Protein AF-U9SKK4-F1 (afdb_monomer_lite)

Structure (mmCIF, N/CA/C/O backbone):
data_AF-U9SKK4-F1
#
_entry.id   AF-U9SKK4-F1
#
loop_
_atom_site.group_PDB
_atom_site.id
_atom_site.type_symbol
_atom_site.label_atom_id
_atom_site.label_alt_id
_atom_site.label_comp_id
_atom_site.label_asym_id
_atom_site.label_entity_id
_atom_site.label_seq_id
_atom_site.pdbx_PDB_ins_code
_atom_site.Cartn_x
_atom_site.Cartn_y
_atom_site.Cartn_z
_atom_site.occupancy
_atom_site.B_iso_or_equiv
_atom_site.auth_seq_id
_atom_site.auth_comp_id
_atom_site.auth_asym_id
_atom_site.auth_atom_id
_atom_site.pdbx_PDB_model_num
ATOM 1 N N . MET A 1 1 ? 4.857 9.709 -18.439 1.00 68.06 1 MET A N 1
ATOM 2 C CA . MET A 1 1 ? 5.360 10.189 -19.751 1.00 68.06 1 MET A CA 1
ATOM 3 C C . MET A 1 1 ? 6.599 9.419 -20.200 1.00 68.06 1 MET A C 1
ATOM 5 O O . MET A 1 1 ? 6.571 8.871 -21.290 1.00 68.06 1 MET A O 1
ATOM 9 N N . THR A 1 2 ? 7.643 9.314 -19.372 1.00 84.19 2 THR A N 1
ATOM 10 C CA . THR A 1 2 ? 8.855 8.513 -19.656 1.00 84.19 2 THR A CA 1
ATOM 11 C C . THR A 1 2 ? 8.557 7.034 -19.917 1.00 84.19 2 THR A C 1
ATOM 13 O O . THR A 1 2 ? 9.020 6.496 -20.914 1.00 84.19 2 THR A O 1
ATOM 16 N N . TYR A 1 3 ? 7.703 6.409 -19.101 1.00 88.50 3 TYR A N 1
ATOM 17 C CA . TYR A 1 3 ? 7.277 5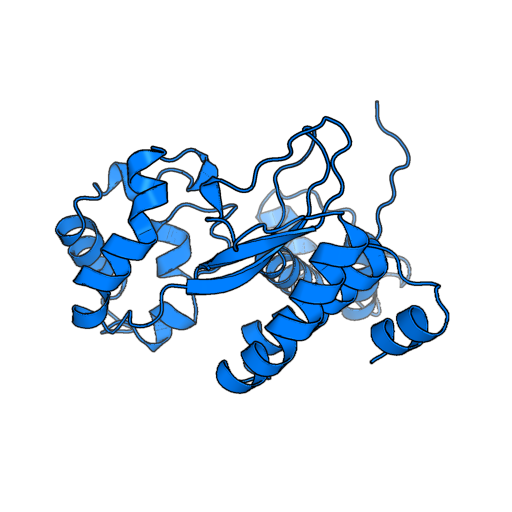.021 -19.321 1.00 88.50 3 TYR A CA 1
ATOM 18 C C . TYR A 1 3 ? 6.633 4.798 -20.698 1.00 88.50 3 TYR A C 1
ATOM 20 O O . TYR A 1 3 ? 7.022 3.891 -21.422 1.00 88.50 3 TYR A O 1
ATOM 28 N N . PHE A 1 4 ? 5.707 5.667 -21.118 1.00 85.88 4 PHE A N 1
ATOM 29 C CA . PHE A 1 4 ? 5.069 5.546 -22.435 1.00 85.88 4 PHE A CA 1
ATOM 30 C C . PHE A 1 4 ? 6.058 5.690 -23.594 1.00 85.88 4 PHE A C 1
ATOM 32 O O . PHE A 1 4 ? 5.852 5.097 -24.650 1.00 85.88 4 PHE A O 1
ATOM 39 N N . LEU A 1 5 ? 7.132 6.462 -23.412 1.00 85.81 5 LEU A N 1
ATOM 40 C CA . LEU A 1 5 ? 8.208 6.521 -24.394 1.00 85.81 5 LEU A CA 1
ATOM 41 C C . LEU A 1 5 ? 8.965 5.186 -24.458 1.00 85.81 5 LEU A C 1
ATOM 43 O O . LEU A 1 5 ? 9.159 4.668 -25.551 1.00 85.81 5 LEU A O 1
ATOM 47 N N . ALA A 1 6 ? 9.325 4.604 -23.311 1.00 85.25 6 ALA A N 1
ATOM 48 C CA . ALA A 1 6 ? 9.972 3.291 -23.250 1.00 85.25 6 ALA A CA 1
ATOM 49 C C . ALA A 1 6 ? 9.085 2.174 -23.833 1.00 85.25 6 ALA A C 1
ATOM 51 O O . ALA A 1 6 ? 9.570 1.350 -24.604 1.00 85.25 6 ALA A O 1
ATOM 52 N N . SER A 1 7 ? 7.777 2.204 -23.552 1.00 83.94 7 SER A N 1
ATOM 53 C CA . SER A 1 7 ? 6.778 1.292 -24.128 1.00 83.94 7 SER A CA 1
ATOM 54 C C . SER A 1 7 ? 6.757 1.375 -25.660 1.00 83.94 7 SER A C 1
ATOM 56 O O . SER A 1 7 ? 6.872 0.353 -26.334 1.00 83.94 7 SER A O 1
ATOM 58 N N . LYS A 1 8 ? 6.761 2.588 -26.235 1.00 87.38 8 LYS A N 1
ATOM 59 C CA . LYS A 1 8 ? 6.856 2.785 -27.697 1.00 87.38 8 LYS A CA 1
ATOM 60 C C . LYS A 1 8 ? 8.164 2.284 -28.310 1.00 87.38 8 LYS A C 1
ATOM 62 O O . LYS A 1 8 ? 8.178 1.935 -29.485 1.00 87.38 8 LYS A O 1
ATOM 67 N N . LEU A 1 9 ? 9.249 2.279 -27.540 1.00 90.62 9 LEU A N 1
ATOM 68 C CA . LEU A 1 9 ? 10.550 1.759 -27.961 1.00 90.62 9 LEU A CA 1
ATOM 69 C C . LEU A 1 9 ? 10.696 0.249 -27.714 1.00 90.62 9 LEU A C 1
ATOM 71 O O . LEU A 1 9 ? 11.758 -0.293 -28.000 1.00 90.62 9 LEU A O 1
ATOM 75 N N . LEU A 1 10 ? 9.657 -0.424 -27.198 1.00 84.81 10 LEU A N 1
ATOM 76 C CA . LEU A 1 10 ? 9.686 -1.835 -26.790 1.00 84.81 10 LEU A CA 1
ATOM 77 C C . LEU A 1 10 ? 10.762 -2.139 -25.731 1.00 84.81 10 LEU A C 1
ATOM 79 O O . LEU A 1 10 ? 11.261 -3.255 -25.640 1.00 84.81 10 LEU A O 1
ATOM 83 N N . LEU A 1 11 ? 11.099 -1.139 -24.912 1.00 86.94 11 LEU A N 1
ATOM 84 C CA . LEU A 1 11 ? 12.046 -1.231 -23.796 1.00 86.94 11 LEU A CA 1
ATOM 85 C C . LEU A 1 11 ? 11.327 -1.204 -22.438 1.00 86.94 11 LEU A C 1
ATOM 87 O O . LEU A 1 11 ? 11.918 -0.824 -21.431 1.00 86.94 11 LEU A O 1
ATOM 91 N N . LYS A 1 12 ? 10.027 -1.522 -22.410 1.00 87.31 12 LYS A N 1
ATOM 92 C CA . LYS A 1 12 ? 9.252 -1.555 -21.166 1.00 87.31 12 LYS A CA 1
ATOM 93 C C . LYS A 1 12 ? 9.569 -2.817 -20.368 1.00 87.31 12 LYS A C 1
ATOM 95 O O . LYS A 1 12 ? 9.591 -3.914 -20.915 1.00 87.31 12 LYS A O 1
ATOM 100 N N . ASP A 1 13 ? 9.738 -2.646 -19.066 1.00 90.00 13 ASP A N 1
ATOM 101 C CA . ASP A 1 13 ? 9.824 -3.730 -18.098 1.00 90.00 13 ASP A CA 1
ATOM 102 C C . ASP A 1 13 ? 8.924 -3.433 -16.884 1.00 90.00 13 ASP A C 1
ATOM 104 O O . ASP A 1 13 ? 8.324 -2.355 -16.753 1.00 90.00 13 ASP A O 1
ATOM 108 N N . ASN A 1 14 ? 8.809 -4.418 -15.993 1.00 91.19 14 ASN A N 1
ATOM 109 C CA . ASN A 1 14 ? 8.024 -4.285 -14.770 1.00 91.19 14 ASN A CA 1
ATOM 110 C C . ASN A 1 14 ? 8.603 -3.245 -13.802 1.00 91.19 14 ASN A C 1
ATOM 112 O O . ASN A 1 14 ? 7.850 -2.646 -13.039 1.00 91.19 14 ASN A O 1
ATOM 116 N N . ASP A 1 15 ? 9.911 -2.999 -13.800 1.00 90.31 15 ASP A N 1
ATOM 117 C CA . ASP A 1 15 ? 10.524 -2.058 -12.862 1.00 90.31 15 ASP A CA 1
ATOM 118 C C . ASP A 1 15 ? 10.219 -0.606 -13.265 1.00 90.31 15 ASP A C 1
ATOM 120 O O . ASP A 1 15 ? 9.775 0.190 -12.435 1.00 90.31 15 ASP A O 1
ATOM 124 N N . MET A 1 16 ? 10.308 -0.275 -14.553 1.00 92.19 16 MET A N 1
ATOM 125 C CA . MET A 1 16 ? 9.871 1.005 -15.107 1.00 92.19 16 MET A CA 1
ATOM 126 C C . MET A 1 16 ? 8.366 1.220 -14.935 1.00 92.19 16 MET A C 1
ATOM 128 O O . MET A 1 16 ? 7.943 2.335 -14.609 1.00 92.19 16 MET A O 1
ATOM 132 N N . LEU A 1 17 ? 7.553 0.175 -15.137 1.00 94.12 17 LEU A N 1
ATOM 133 C CA . LEU A 1 17 ? 6.113 0.245 -14.885 1.00 94.12 17 LEU A CA 1
ATOM 134 C C . LEU A 1 17 ? 5.837 0.524 -13.402 1.00 94.12 17 LEU A C 1
ATOM 136 O O . LEU A 1 17 ? 5.026 1.391 -13.076 1.00 94.12 17 LEU A O 1
ATOM 140 N N . TRP A 1 18 ? 6.554 -0.146 -12.499 1.00 95.31 18 TRP A N 1
ATOM 141 C CA . TRP A 1 18 ? 6.432 0.070 -11.061 1.00 95.31 18 TRP A CA 1
ATOM 142 C C . TRP A 1 18 ? 6.756 1.509 -10.658 1.00 95.31 18 TRP A C 1
ATOM 144 O O . TRP A 1 18 ? 5.986 2.137 -9.931 1.00 95.31 18 TRP A O 1
ATOM 154 N N . LEU A 1 19 ? 7.842 2.077 -11.189 1.00 94.62 19 LEU A N 1
ATOM 155 C CA . LEU A 1 19 ? 8.203 3.478 -10.959 1.00 94.62 19 LEU A CA 1
ATOM 156 C C . LEU A 1 19 ? 7.130 4.443 -11.484 1.00 94.62 19 LEU A C 1
ATOM 158 O O . LEU A 1 19 ? 6.808 5.435 -10.824 1.00 94.62 19 LEU A O 1
ATOM 162 N N . ALA A 1 20 ? 6.534 4.150 -12.644 1.00 95.38 20 ALA A N 1
ATOM 163 C CA . ALA A 1 20 ? 5.435 4.945 -13.187 1.00 95.38 20 ALA A CA 1
ATOM 164 C C . ALA A 1 20 ? 4.187 4.897 -12.288 1.00 95.38 20 ALA A C 1
ATOM 166 O O . ALA A 1 20 ? 3.576 5.937 -12.031 1.00 95.38 20 ALA A O 1
ATOM 167 N N . ILE A 1 21 ? 3.848 3.714 -11.770 1.00 96.62 21 ILE A N 1
ATOM 168 C CA . ILE A 1 21 ? 2.735 3.497 -10.840 1.00 96.62 21 ILE A CA 1
ATOM 169 C C . ILE A 1 21 ? 2.965 4.233 -9.514 1.00 96.62 21 ILE A C 1
ATOM 171 O O . ILE A 1 21 ? 2.060 4.926 -9.041 1.00 96.62 21 ILE A O 1
ATOM 175 N N . ILE A 1 22 ? 4.164 4.133 -8.926 1.00 96.62 22 ILE A N 1
ATOM 176 C CA . ILE A 1 22 ? 4.537 4.881 -7.715 1.00 96.62 22 ILE A CA 1
ATOM 177 C C . ILE A 1 22 ? 4.399 6.381 -7.975 1.00 96.62 22 ILE A C 1
ATOM 179 O O . ILE A 1 22 ? 3.789 7.092 -7.177 1.00 96.62 22 ILE A O 1
ATOM 183 N N . GLY A 1 23 ? 4.898 6.867 -9.115 1.00 95.62 23 GLY A N 1
ATOM 184 C CA . GLY A 1 23 ? 4.780 8.269 -9.508 1.00 95.62 23 GLY A CA 1
ATOM 185 C C . GLY A 1 23 ? 3.325 8.734 -9.592 1.00 95.62 23 GLY A C 1
ATOM 186 O O . GLY A 1 23 ? 2.970 9.741 -8.978 1.00 95.62 23 GLY A O 1
ATOM 187 N N . 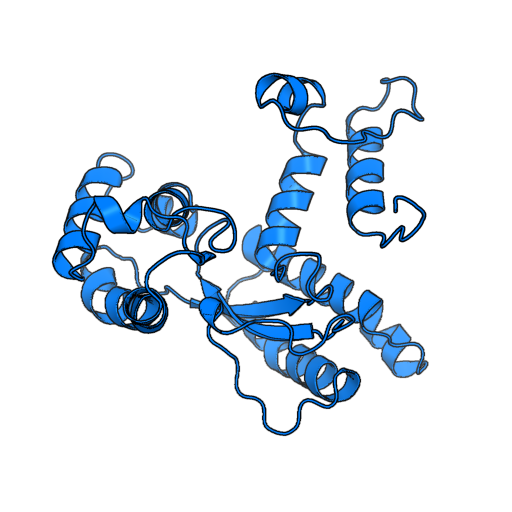HIS A 1 24 ? 2.460 7.984 -10.278 1.00 96.06 24 HIS A N 1
ATOM 188 C CA . HIS A 1 24 ? 1.028 8.295 -10.389 1.00 96.06 24 HIS A CA 1
ATOM 189 C C . HIS A 1 24 ? 0.324 8.281 -9.024 1.00 96.06 24 HIS A C 1
ATOM 191 O O . HIS A 1 24 ? -0.393 9.217 -8.669 1.00 96.06 24 HIS A O 1
ATOM 197 N N . THR A 1 25 ? 0.609 7.266 -8.208 1.00 96.81 25 THR A N 1
ATOM 198 C CA . THR A 1 25 ? 0.071 7.126 -6.847 1.00 96.81 25 THR A CA 1
ATOM 199 C C . THR A 1 25 ? 0.546 8.256 -5.930 1.00 96.81 25 THR A C 1
ATOM 201 O O . THR A 1 25 ? -0.227 8.762 -5.116 1.00 96.81 25 THR A O 1
ATOM 204 N N . SER A 1 26 ? 1.781 8.736 -6.106 1.00 96.38 26 SER A N 1
ATOM 205 C CA . SER A 1 26 ? 2.326 9.853 -5.330 1.00 96.38 26 SER A CA 1
ATOM 206 C C . SER A 1 26 ? 1.554 11.151 -5.553 1.00 96.38 26 SER A C 1
ATOM 208 O O . SER A 1 26 ? 1.292 11.882 -4.596 1.00 96.38 26 SER A O 1
ATOM 210 N N . LEU A 1 27 ? 1.118 11.419 -6.790 1.00 95.69 27 LEU A N 1
ATOM 211 C CA . LEU A 1 27 ? 0.315 12.598 -7.116 1.00 95.69 27 LEU A CA 1
ATOM 212 C C . LEU A 1 27 ? -1.053 12.544 -6.429 1.00 95.69 27 LEU A C 1
ATOM 214 O O . LEU A 1 27 ? -1.523 13.562 -5.923 1.00 95.69 27 LEU A O 1
ATOM 218 N N . TYR A 1 28 ? -1.661 11.359 -6.358 1.00 95.12 28 TYR A N 1
ATOM 219 C CA . TYR A 1 28 ? -2.929 11.158 -5.658 1.00 95.12 28 TYR A CA 1
ATOM 220 C C . TYR A 1 28 ? -2.789 11.308 -4.137 1.00 95.12 28 TYR A C 1
ATOM 222 O O . TYR A 1 28 ? -3.525 12.079 -3.515 1.00 95.12 28 TYR A O 1
ATOM 230 N N . ILE A 1 29 ? -1.809 10.631 -3.527 1.00 94.00 29 ILE A N 1
ATOM 231 C CA . ILE A 1 29 ? -1.579 10.678 -2.074 1.00 94.00 29 ILE A CA 1
ATOM 232 C C . ILE A 1 29 ? -1.244 12.099 -1.617 1.00 94.00 29 ILE A C 1
ATOM 234 O O . ILE A 1 29 ? -1.805 12.569 -0.631 1.00 94.00 29 ILE A O 1
ATOM 238 N N . THR A 1 30 ? -0.406 12.820 -2.368 1.00 93.50 30 THR A N 1
ATOM 239 C CA . THR A 1 30 ? -0.024 14.213 -2.063 1.00 93.50 30 THR A CA 1
ATOM 240 C C . THR A 1 30 ? -1.073 15.255 -2.466 1.00 93.50 30 THR A C 1
ATOM 242 O O . THR A 1 30 ? -0.794 16.452 -2.407 1.00 93.50 30 THR A O 1
ATOM 245 N N . LYS A 1 31 ? -2.274 14.821 -2.878 1.00 92.44 31 LYS A N 1
ATOM 246 C CA . LYS A 1 31 ? -3.412 15.673 -3.274 1.00 92.44 31 LYS A CA 1
ATOM 247 C C . LYS A 1 31 ? -3.119 16.617 -4.444 1.00 92.44 31 LYS A C 1
ATOM 249 O O . LYS A 1 31 ? -3.785 17.635 -4.609 1.00 92.44 31 LYS A O 1
ATOM 254 N N . ARG A 1 32 ? -2.145 16.265 -5.287 1.00 94.06 32 ARG A N 1
ATOM 255 C CA . ARG A 1 32 ? -1.844 16.957 -6.552 1.00 94.06 32 ARG A CA 1
ATOM 256 C C . ARG A 1 32 ? -2.712 16.471 -7.710 1.00 94.06 32 ARG A C 1
ATOM 258 O O . ARG A 1 32 ? -2.756 17.129 -8.742 1.00 94.06 32 ARG A O 1
ATOM 265 N N . LEU A 1 33 ? -3.383 15.334 -7.537 1.00 93.69 33 LEU A N 1
ATOM 266 C CA . LEU A 1 33 ? -4.311 14.752 -8.497 1.00 93.69 33 LEU A CA 1
ATOM 267 C C . LEU A 1 33 ? -5.623 14.386 -7.797 1.00 93.69 33 LEU A C 1
ATOM 269 O O . LEU A 1 33 ? -5.610 13.742 -6.745 1.00 93.69 33 LEU A O 1
ATOM 273 N N . ALA A 1 34 ? -6.755 14.796 -8.371 1.00 92.12 34 ALA A N 1
ATOM 274 C CA . ALA A 1 34 ? -8.069 14.420 -7.864 1.00 92.12 34 ALA A CA 1
ATOM 275 C C . ALA A 1 34 ? -8.389 12.953 -8.197 1.00 92.12 34 ALA A C 1
ATOM 277 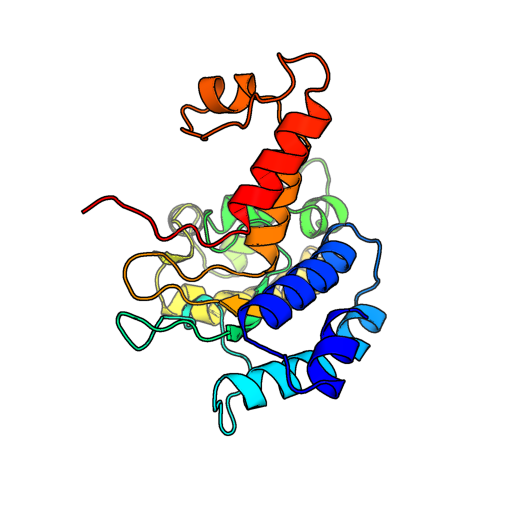O O . ALA A 1 34 ? -7.841 12.379 -9.135 1.00 92.12 34 ALA A O 1
ATOM 278 N N . LEU A 1 35 ? -9.317 12.343 -7.453 1.00 90.38 35 LEU A N 1
ATOM 279 C CA . LEU A 1 35 ? -9.686 10.934 -7.648 1.00 90.38 35 LEU A CA 1
ATOM 280 C C . LEU A 1 35 ? -10.218 10.643 -9.063 1.00 90.38 35 LEU A C 1
ATOM 282 O O . LEU A 1 35 ? -9.944 9.578 -9.606 1.00 90.38 35 LEU A O 1
ATOM 286 N N . LEU A 1 36 ? -10.972 11.570 -9.660 1.00 91.81 36 LEU A N 1
ATOM 287 C CA . LEU A 1 36 ? -11.508 11.387 -11.011 1.00 91.81 36 LEU A CA 1
ATOM 288 C C . LEU A 1 36 ? -10.382 11.355 -12.055 1.00 91.81 36 LEU A C 1
ATOM 290 O O . LEU A 1 36 ? -10.335 10.450 -12.880 1.00 91.81 36 LEU A O 1
ATOM 294 N N . ASP A 1 37 ? -9.429 12.282 -11.956 1.00 93.38 37 ASP A N 1
ATOM 295 C CA . ASP A 1 37 ? -8.275 12.332 -12.858 1.00 93.38 37 ASP A CA 1
ATOM 296 C C . ASP A 1 37 ? -7.319 11.157 -12.638 1.00 93.38 37 ASP A C 1
ATOM 298 O O . ASP A 1 37 ? -6.721 10.647 -13.582 1.00 93.38 37 ASP A O 1
ATOM 302 N N . TYR A 1 38 ? -7.200 10.689 -11.393 1.00 94.31 38 TYR A N 1
ATOM 303 C CA . TYR A 1 38 ? -6.463 9.474 -11.069 1.00 94.31 38 TYR A CA 1
ATOM 304 C C . TYR A 1 38 ? -7.031 8.264 -11.815 1.00 94.31 38 TYR A C 1
ATOM 306 O O . TYR A 1 38 ? -6.265 7.532 -12.446 1.00 94.31 38 TYR A O 1
ATOM 314 N N . LYS A 1 39 ? -8.363 8.107 -11.796 1.00 93.75 39 LYS A N 1
ATOM 315 C CA . LYS A 1 39 ? -9.079 7.012 -12.465 1.00 93.75 39 LYS A CA 1
ATOM 316 C C . LYS A 1 39 ? -8.889 7.001 -13.978 1.00 93.75 39 LYS A C 1
ATOM 318 O O . LYS A 1 39 ? -8.769 5.922 -14.542 1.00 93.75 39 LYS A O 1
ATOM 323 N N . ASN A 1 40 ? -8.758 8.162 -14.620 1.00 92.69 40 ASN A N 1
ATOM 324 C CA . ASN A 1 40 ? -8.543 8.241 -16.072 1.00 92.69 40 ASN A CA 1
ATOM 325 C C . ASN A 1 40 ? -7.295 7.475 -16.550 1.00 92.69 40 ASN A C 1
ATOM 327 O O . ASN A 1 40 ? -7.258 7.010 -17.685 1.00 92.69 40 ASN A O 1
ATOM 331 N N . ASN A 1 41 ? -6.278 7.335 -15.693 1.00 91.25 41 ASN A N 1
ATOM 332 C CA . ASN A 1 41 ? -5.050 6.608 -16.025 1.00 91.25 41 ASN A CA 1
ATOM 333 C C . ASN A 1 41 ? -5.016 5.178 -15.464 1.00 91.25 41 ASN A C 1
ATOM 335 O O . ASN A 1 41 ? -4.093 4.435 -15.798 1.00 91.25 41 ASN A O 1
ATOM 339 N N . VAL A 1 42 ? -5.981 4.786 -14.621 1.00 93.88 42 VAL A N 1
ATOM 340 C CA . VAL A 1 42 ? -6.031 3.439 -14.027 1.00 93.88 42 VAL A CA 1
ATOM 341 C C . VAL A 1 42 ? -6.189 2.390 -15.118 1.00 93.88 42 VAL A C 1
ATOM 343 O O . VAL A 1 42 ? -5.408 1.448 -15.142 1.00 93.88 42 VAL A O 1
ATOM 346 N N . ASP A 1 43 ? -7.112 2.588 -16.062 1.00 91.31 43 ASP A N 1
ATOM 347 C CA . ASP A 1 43 ? -7.369 1.616 -17.135 1.00 91.31 43 ASP A CA 1
ATOM 348 C C . ASP A 1 43 ? -6.133 1.377 -18.014 1.00 91.31 43 ASP A C 1
ATOM 350 O O . ASP A 1 43 ? -5.847 0.247 -18.411 1.00 91.31 43 ASP A O 1
ATOM 354 N N . ILE A 1 44 ? -5.365 2.439 -18.280 1.00 92.38 44 ILE A N 1
ATOM 355 C CA . ILE A 1 44 ? -4.140 2.371 -19.084 1.00 92.38 44 ILE A CA 1
ATOM 356 C C . ILE A 1 44 ? -3.055 1.590 -18.335 1.00 92.38 44 ILE A C 1
ATOM 358 O O . ILE A 1 44 ? -2.421 0.707 -18.907 1.00 92.38 44 ILE A O 1
ATOM 362 N N . LEU A 1 45 ? -2.845 1.894 -17.051 1.00 94.12 45 LEU A N 1
ATOM 363 C CA . LEU A 1 45 ? -1.857 1.196 -16.226 1.00 94.12 45 LEU A CA 1
ATOM 364 C C . LEU A 1 45 ? -2.258 -0.263 -15.975 1.00 94.12 45 LEU A C 1
ATOM 366 O O . LEU A 1 45 ? -1.404 -1.141 -16.032 1.00 94.12 45 LEU A O 1
ATOM 370 N N . ASP A 1 46 ? -3.543 -0.543 -15.761 1.00 93.88 46 ASP A N 1
ATOM 371 C CA . ASP A 1 46 ? -4.062 -1.903 -15.605 1.00 93.88 46 ASP A CA 1
ATOM 372 C C . ASP A 1 46 ? -3.848 -2.741 -16.871 1.00 93.88 46 ASP A C 1
ATOM 374 O O . ASP A 1 46 ? -3.540 -3.928 -16.765 1.00 93.88 46 ASP A O 1
ATOM 378 N N . ALA A 1 47 ? -3.997 -2.150 -18.061 1.00 91.75 47 ALA A N 1
ATOM 379 C CA . ALA A 1 47 ? -3.715 -2.833 -19.320 1.00 91.75 47 ALA A CA 1
ATOM 380 C C . ALA A 1 47 ? -2.230 -3.216 -19.440 1.00 91.75 47 ALA A C 1
ATOM 382 O O . ALA A 1 47 ? -1.923 -4.366 -19.744 1.00 91.75 47 ALA A O 1
ATOM 383 N N . GLU A 1 48 ? -1.320 -2.293 -19.119 1.00 92.94 48 GLU A N 1
ATOM 384 C CA . GLU A 1 48 ? 0.130 -2.541 -19.137 1.00 92.94 48 GLU A CA 1
ATOM 385 C C . GLU A 1 48 ? 0.549 -3.585 -18.089 1.00 92.94 48 GLU A C 1
ATOM 387 O O . GLU A 1 48 ? 1.360 -4.466 -18.371 1.00 92.94 48 GLU A O 1
ATOM 392 N N . VAL A 1 49 ? -0.045 -3.540 -16.888 1.00 94.12 49 VAL A N 1
ATOM 393 C CA . VAL A 1 49 ? 0.166 -4.556 -15.846 1.00 94.12 49 VAL A CA 1
ATOM 394 C C . VAL A 1 49 ? -0.268 -5.932 -16.346 1.00 94.12 49 VAL A C 1
ATOM 396 O O . VAL A 1 49 ? 0.483 -6.893 -16.187 1.00 94.12 49 VAL A O 1
ATOM 399 N N . LYS A 1 50 ? -1.450 -6.039 -16.963 1.00 92.62 50 LYS A N 1
ATOM 400 C CA . LYS A 1 50 ? -1.958 -7.312 -17.492 1.00 92.62 50 LYS A CA 1
ATOM 401 C C . LYS A 1 50 ? -1.074 -7.869 -18.601 1.00 92.62 50 LYS A C 1
ATOM 403 O O . LYS A 1 50 ? -0.824 -9.069 -18.601 1.00 92.62 50 LYS A O 1
ATOM 408 N N . GLU A 1 51 ? -0.598 -7.008 -19.497 1.00 91.06 51 GLU A N 1
ATOM 409 C CA . GLU A 1 51 ? 0.279 -7.389 -20.605 1.00 91.06 51 GLU A CA 1
ATOM 410 C C . GLU A 1 51 ? 1.644 -7.889 -20.113 1.00 91.06 51 GLU A C 1
ATOM 412 O O . GLU A 1 51 ? 2.088 -8.949 -20.534 1.00 91.06 51 GLU A O 1
ATOM 417 N N . LEU A 1 52 ? 2.303 -7.170 -19.196 1.00 91.31 52 LEU A N 1
ATOM 418 C CA . LEU A 1 52 ? 3.652 -7.528 -18.733 1.00 91.31 52 LEU A CA 1
ATOM 419 C C . LEU A 1 52 ? 3.696 -8.691 -17.734 1.00 91.31 52 LEU A C 1
ATOM 421 O O . LEU A 1 52 ? 4.767 -9.243 -17.488 1.00 91.31 52 LEU A O 1
ATOM 425 N N . ASN A 1 53 ? 2.566 -9.032 -17.114 1.00 91.12 53 ASN A N 1
ATOM 426 C CA . ASN A 1 53 ? 2.498 -10.035 -16.048 1.00 91.12 53 ASN A CA 1
ATOM 427 C C . ASN A 1 53 ? 1.633 -11.250 -16.422 1.00 91.12 53 ASN A C 1
ATOM 429 O O . ASN A 1 53 ? 1.300 -12.040 -15.536 1.00 91.12 53 ASN A O 1
ATOM 433 N N . ASP A 1 54 ? 1.251 -11.376 -17.701 1.00 86.56 54 ASP A N 1
ATOM 434 C CA . ASP A 1 54 ? 0.400 -12.442 -18.252 1.00 86.56 54 ASP A CA 1
ATOM 435 C C . ASP A 1 54 ? -0.875 -12.697 -17.428 1.00 86.56 54 ASP A C 1
ATOM 437 O O . ASP A 1 54 ? -1.330 -13.829 -17.227 1.00 86.56 54 ASP A O 1
ATOM 441 N N . LEU A 1 55 ? -1.482 -11.621 -16.924 1.00 81.69 55 LEU A N 1
ATOM 442 C CA . LEU A 1 55 ? -2.660 -11.715 -16.071 1.00 81.69 55 LEU A CA 1
ATOM 443 C C . LEU A 1 55 ? -3.928 -11.802 -16.928 1.00 81.69 55 LEU A C 1
ATOM 445 O O . LEU A 1 55 ? -4.619 -10.810 -17.179 1.00 81.69 55 LEU A O 1
ATOM 449 N N . TYR A 1 56 ? -4.261 -13.010 -17.377 1.00 64.06 56 TYR A N 1
ATOM 450 C CA . TYR A 1 56 ? -5.511 -13.255 -18.093 1.00 64.06 56 TYR A CA 1
ATOM 451 C C . TYR A 1 56 ? -6.715 -13.074 -17.158 1.00 64.06 56 TYR A C 1
ATOM 453 O O . TYR A 1 56 ? -6.868 -13.788 -16.170 1.00 64.06 56 TYR A O 1
ATOM 461 N N . MET A 1 57 ? -7.604 -12.129 -17.495 1.00 58.97 57 MET A N 1
ATOM 462 C CA . MET A 1 57 ? -8.919 -11.933 -16.856 1.00 58.97 57 MET A CA 1
ATOM 463 C C . MET A 1 57 ? -8.898 -11.646 -15.341 1.00 58.97 57 MET A C 1
ATOM 465 O O . MET A 1 57 ? -9.940 -11.722 -14.688 1.00 58.97 57 MET A O 1
ATOM 469 N N . SER A 1 58 ? -7.748 -11.296 -14.757 1.00 64.94 58 SER A N 1
ATOM 470 C CA . SER A 1 58 ? -7.667 -11.043 -13.319 1.00 64.94 58 SER A CA 1
ATOM 471 C C . SER A 1 58 ? -8.407 -9.754 -12.954 1.00 64.94 58 SER A C 1
ATOM 473 O O . SER A 1 58 ? -8.009 -8.651 -13.349 1.00 64.94 58 SER A O 1
ATOM 475 N N . ASN A 1 59 ? -9.472 -9.897 -12.169 1.00 83.12 59 ASN A N 1
ATOM 476 C CA . ASN A 1 59 ? -10.093 -8.772 -11.487 1.00 83.12 59 ASN A CA 1
ATOM 477 C C . ASN A 1 59 ? -9.143 -8.213 -10.424 1.00 83.12 59 ASN A C 1
ATOM 479 O O . ASN A 1 59 ? -8.312 -8.932 -9.867 1.00 83.12 59 ASN A O 1
ATOM 483 N N . ARG A 1 60 ? -9.311 -6.926 -10.117 1.00 91.06 60 ARG A N 1
ATOM 484 C CA . ARG A 1 60 ? -8.628 -6.255 -9.012 1.00 91.06 60 ARG A CA 1
ATOM 485 C C . ARG A 1 60 ? -8.875 -7.020 -7.706 1.00 91.06 60 ARG A C 1
ATOM 487 O O . ARG A 1 60 ? -10.023 -7.284 -7.343 1.00 91.06 60 ARG A O 1
ATOM 494 N N . LEU A 1 61 ? -7.801 -7.413 -7.025 1.00 91.44 61 LEU A N 1
ATOM 495 C CA . LEU A 1 61 ? -7.875 -8.264 -5.837 1.00 91.44 61 LEU A CA 1
ATOM 496 C C . LEU A 1 61 ? -8.039 -7.441 -4.560 1.00 91.44 61 LEU A C 1
ATOM 498 O O . LEU A 1 61 ? -7.589 -6.304 -4.463 1.00 91.44 61 LEU A O 1
ATOM 502 N N . HIS A 1 62 ? -8.643 -8.034 -3.535 1.00 90.56 62 HIS A N 1
ATOM 503 C CA . HIS A 1 62 ? -8.561 -7.466 -2.192 1.00 90.56 62 HIS A CA 1
ATOM 504 C C . HIS A 1 62 ? -7.110 -7.539 -1.690 1.00 90.56 62 HIS A C 1
ATOM 506 O O . HIS A 1 62 ? -6.467 -8.575 -1.856 1.00 90.56 62 HIS A O 1
ATOM 512 N N . ARG A 1 63 ? -6.605 -6.485 -1.034 1.00 87.56 63 ARG A N 1
ATOM 513 C CA . ARG A 1 63 ? -5.219 -6.417 -0.532 1.00 87.56 63 ARG A CA 1
ATOM 514 C C . ARG A 1 63 ? -4.816 -7.633 0.308 1.00 87.56 63 ARG A C 1
ATOM 516 O O . ARG A 1 63 ? -3.742 -8.177 0.106 1.00 87.56 63 ARG A O 1
ATOM 523 N N . HIS A 1 64 ? -5.681 -8.112 1.202 1.00 87.38 64 HIS A N 1
ATOM 524 C CA . HIS A 1 64 ? -5.370 -9.279 2.044 1.00 87.38 64 HIS A CA 1
ATOM 525 C C . HIS A 1 64 ? -5.214 -10.588 1.231 1.00 87.38 64 HIS A C 1
ATOM 527 O O . HIS A 1 64 ? -4.646 -11.566 1.705 1.00 87.38 64 HIS A O 1
ATOM 533 N N . LYS A 1 65 ? -5.709 -10.625 -0.012 1.00 88.31 65 LYS A N 1
ATOM 534 C CA . LYS A 1 65 ? -5.560 -11.764 -0.932 1.00 88.31 65 LYS A CA 1
ATOM 535 C C . LYS A 1 65 ? -4.356 -11.616 -1.870 1.00 88.31 65 LYS A C 1
ATOM 537 O O . LYS A 1 65 ? -4.077 -12.530 -2.638 1.00 88.31 65 LYS A O 1
ATOM 542 N N . ALA A 1 66 ? -3.662 -10.478 -1.832 1.00 88.75 66 ALA A N 1
ATOM 543 C CA . ALA A 1 66 ? -2.495 -10.197 -2.656 1.00 88.75 66 ALA A CA 1
ATOM 544 C C . ALA A 1 66 ? -1.256 -10.888 -2.072 1.00 88.75 66 ALA A C 1
ATOM 546 O O . ALA A 1 66 ? -0.464 -10.274 -1.356 1.00 88.75 66 ALA A O 1
ATOM 547 N N . VAL A 1 67 ? -1.102 -12.176 -2.370 1.00 87.19 67 VAL A N 1
ATOM 548 C CA . VAL A 1 67 ? 0.014 -13.006 -1.903 1.00 87.19 67 VAL A CA 1
ATOM 549 C C . VAL A 1 67 ? 0.765 -13.568 -3.107 1.00 87.19 67 VAL A C 1
ATOM 551 O O . VAL A 1 67 ? 0.144 -13.991 -4.084 1.00 87.19 67 VAL A O 1
ATOM 554 N N . ALA A 1 68 ? 2.097 -13.564 -3.028 1.00 88.69 68 ALA A N 1
ATOM 555 C CA . ALA A 1 68 ? 2.968 -14.161 -4.035 1.00 88.69 68 ALA A CA 1
ATOM 556 C C . ALA A 1 68 ? 2.615 -15.641 -4.252 1.00 88.69 68 ALA A C 1
ATOM 558 O O . ALA A 1 68 ? 2.387 -16.378 -3.292 1.00 88.69 68 ALA A O 1
ATOM 559 N N . SER A 1 69 ? 2.571 -16.075 -5.512 1.00 86.94 69 SER A N 1
ATOM 560 C CA . SER A 1 69 ? 2.274 -17.477 -5.856 1.00 86.94 69 SER A CA 1
ATOM 561 C C . SER A 1 69 ? 3.525 -18.350 -5.943 1.00 86.94 69 SER A C 1
ATOM 563 O O . SER A 1 69 ? 3.416 -19.570 -5.877 1.00 86.94 69 SER A O 1
ATOM 565 N N . GLU A 1 70 ? 4.693 -17.727 -6.122 1.00 89.06 70 GLU A N 1
ATOM 566 C CA . GLU A 1 70 ? 5.975 -18.394 -6.364 1.00 89.06 70 GLU A CA 1
ATOM 567 C C . GLU A 1 70 ? 7.114 -17.708 -5.593 1.00 89.06 70 GLU A C 1
ATOM 569 O O . GLU A 1 70 ? 7.018 -16.547 -5.182 1.00 89.06 70 GLU A O 1
ATOM 574 N N . ALA A 1 71 ? 8.216 -18.435 -5.386 1.00 88.62 71 ALA A N 1
ATOM 575 C CA . ALA A 1 71 ? 9.332 -17.980 -4.555 1.00 88.62 71 ALA A CA 1
ATOM 576 C C . ALA A 1 71 ? 10.078 -16.772 -5.136 1.00 88.62 71 ALA A C 1
ATOM 578 O O . ALA A 1 71 ? 10.676 -16.005 -4.381 1.00 88.62 71 ALA A O 1
ATOM 579 N N . ASP A 1 72 ? 10.037 -16.601 -6.451 1.00 87.88 72 ASP A N 1
ATOM 580 C CA . ASP A 1 72 ? 10.624 -15.511 -7.220 1.00 87.88 72 ASP A CA 1
ATOM 581 C C . ASP A 1 72 ? 9.558 -14.673 -7.940 1.00 87.88 72 ASP A C 1
ATOM 583 O O . ASP A 1 72 ? 9.884 -13.941 -8.874 1.00 87.88 72 ASP A O 1
ATOM 587 N N . ASP A 1 73 ? 8.305 -14.721 -7.471 1.00 89.75 73 ASP A N 1
ATOM 588 C CA . ASP A 1 73 ? 7.205 -13.926 -8.013 1.00 89.75 73 ASP A CA 1
ATOM 589 C C . ASP A 1 73 ? 7.524 -12.426 -7.917 1.00 89.75 73 ASP A C 1
ATOM 591 O O . ASP A 1 73 ? 7.657 -11.853 -6.831 1.00 89.75 73 ASP A O 1
ATOM 595 N N . LYS A 1 74 ? 7.677 -11.791 -9.081 1.00 89.69 74 LYS A N 1
ATOM 596 C CA . LYS A 1 74 ? 7.999 -10.363 -9.242 1.00 89.69 74 LYS A CA 1
ATOM 597 C C . LYS A 1 74 ? 6.858 -9.587 -9.881 1.00 89.69 74 LYS A C 1
ATOM 599 O O . LYS A 1 74 ? 7.069 -8.463 -10.347 1.00 89.69 74 LYS A O 1
ATOM 604 N N . ARG A 1 75 ? 5.677 -10.200 -9.967 1.00 92.69 75 ARG A N 1
ATOM 605 C CA . ARG A 1 75 ? 4.567 -9.613 -10.698 1.00 92.69 75 ARG A CA 1
ATOM 606 C C . ARG A 1 75 ? 4.054 -8.363 -10.005 1.00 92.69 75 ARG A C 1
ATOM 608 O O . ARG A 1 75 ? 4.109 -8.226 -8.780 1.00 92.69 75 ARG A O 1
ATOM 615 N N . ILE A 1 76 ? 3.527 -7.463 -10.820 1.00 94.75 76 ILE A N 1
ATOM 616 C CA . ILE A 1 76 ? 2.669 -6.378 -10.361 1.00 94.75 76 ILE A CA 1
ATOM 617 C C . ILE A 1 76 ? 1.235 -6.847 -10.555 1.00 94.75 76 ILE A C 1
ATOM 619 O O . ILE A 1 76 ? 0.901 -7.396 -11.602 1.00 94.75 76 ILE A O 1
ATOM 623 N N . ILE A 1 77 ? 0.386 -6.635 -9.556 1.00 94.62 77 ILE A N 1
ATOM 624 C CA . ILE A 1 77 ? -1.032 -6.975 -9.629 1.00 94.62 77 ILE A CA 1
ATOM 625 C C . ILE A 1 77 ? -1.912 -5.777 -9.249 1.00 94.62 77 ILE A C 1
ATOM 627 O O . ILE A 1 77 ? -1.548 -4.986 -8.369 1.00 94.62 77 ILE A O 1
ATOM 631 N N . PRO A 1 78 ? -3.088 -5.628 -9.881 1.00 95.69 78 PRO A N 1
ATOM 632 C CA . PRO A 1 78 ? -4.072 -4.640 -9.468 1.00 95.69 78 PRO A CA 1
ATOM 633 C C . PRO A 1 78 ? -4.746 -5.072 -8.159 1.00 95.69 78 PRO A C 1
ATOM 635 O O . PRO A 1 78 ? -5.267 -6.186 -8.044 1.00 95.69 78 PRO A O 1
ATOM 638 N N . ILE 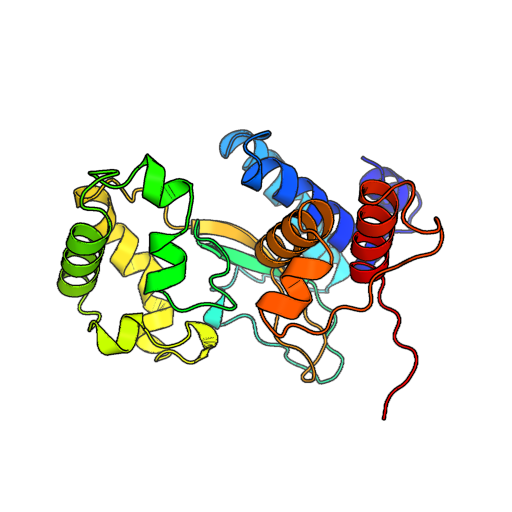A 1 79 ? -4.788 -4.167 -7.180 1.00 95.25 79 ILE A N 1
ATOM 639 C CA . ILE A 1 79 ? -5.452 -4.378 -5.886 1.00 95.25 79 ILE A CA 1
ATOM 640 C C . ILE A 1 79 ? -6.437 -3.255 -5.560 1.00 95.25 79 ILE A C 1
ATOM 642 O O . ILE A 1 79 ? -6.328 -2.148 -6.083 1.00 95.25 79 ILE A O 1
ATOM 646 N N . TYR A 1 80 ? -7.416 -3.534 -4.706 1.00 95.12 80 TYR A N 1
ATOM 647 C CA . TYR A 1 80 ? -8.191 -2.496 -4.039 1.00 95.12 80 TYR A CA 1
ATOM 648 C C . TYR A 1 80 ? -7.392 -1.992 -2.851 1.00 95.12 80 TYR A C 1
ATOM 650 O O . TYR A 1 80 ? -7.047 -2.762 -1.951 1.00 95.12 80 TYR A O 1
ATOM 658 N N . GLU A 1 81 ? -7.103 -0.701 -2.878 1.00 94.62 81 GLU A N 1
ATOM 659 C CA . GLU A 1 81 ? -6.314 -0.027 -1.871 1.00 94.62 81 GLU A CA 1
ATOM 660 C C . GLU A 1 81 ? -7.211 0.719 -0.897 1.00 94.62 81 GLU A C 1
ATOM 662 O O . GLU A 1 81 ? -8.177 1.358 -1.312 1.00 94.62 81 GLU A O 1
ATOM 667 N N . TYR A 1 82 ? -6.893 0.666 0.393 1.00 94.19 82 TYR A N 1
ATOM 668 C CA . TYR A 1 82 ? -7.633 1.440 1.382 1.00 94.19 82 TYR A CA 1
ATOM 669 C C . TYR A 1 82 ? -7.183 2.900 1.342 1.00 94.19 82 TYR A C 1
ATOM 671 O O . TYR A 1 82 ? -5.990 3.188 1.287 1.00 94.19 82 TYR A O 1
ATOM 679 N N . ASN A 1 83 ? -8.125 3.840 1.456 1.00 92.31 83 ASN A N 1
ATOM 680 C CA . ASN A 1 83 ? -7.865 5.263 1.717 1.00 92.31 83 ASN A CA 1
ATOM 681 C C . ASN A 1 83 ? -7.363 5.481 3.155 1.00 92.31 83 ASN A C 1
ATOM 683 O O . ASN A 1 83 ? -7.839 6.352 3.889 1.00 92.31 83 ASN A O 1
ATOM 687 N N . CYS A 1 84 ? -6.415 4.646 3.569 1.00 92.69 84 CYS A N 1
ATOM 688 C CA . CYS A 1 84 ? -5.765 4.658 4.854 1.00 92.69 84 CYS A CA 1
ATOM 689 C C . CYS A 1 84 ? -4.250 4.489 4.676 1.00 92.69 84 CYS A C 1
ATOM 691 O O . CYS A 1 84 ? -3.792 3.757 3.802 1.00 92.69 84 CYS A O 1
ATOM 693 N N . VAL A 1 85 ? -3.471 5.171 5.507 1.00 94.38 85 VAL A N 1
ATOM 694 C CA . VAL A 1 85 ? -2.013 5.101 5.521 1.00 94.38 85 VAL A CA 1
ATOM 695 C C . VAL A 1 85 ? -1.562 3.730 6.022 1.00 94.38 85 VAL A C 1
ATOM 697 O O . VAL A 1 85 ? -2.074 3.248 7.026 1.00 94.38 85 VAL A O 1
ATOM 700 N N . LEU A 1 86 ? -0.608 3.117 5.318 1.00 93.56 86 LEU A N 1
ATOM 701 C CA . LEU A 1 86 ? 0.142 1.935 5.761 1.00 93.56 86 LEU A CA 1
ATOM 702 C C . LEU A 1 86 ? -0.702 0.717 6.180 1.00 93.56 86 LEU A C 1
ATOM 704 O O . LEU A 1 86 ? -0.275 -0.069 7.023 1.00 93.56 86 LEU A O 1
ATOM 708 N N . MET A 1 87 ? -1.857 0.490 5.544 1.00 92.38 87 MET A N 1
ATOM 709 C CA . MET A 1 87 ? -2.731 -0.656 5.851 1.00 92.38 87 MET A CA 1
ATOM 710 C C . MET A 1 87 ? -2.014 -2.014 5.722 1.00 92.38 87 MET A C 1
ATOM 712 O O . MET A 1 87 ? -2.367 -2.970 6.399 1.00 92.38 87 MET A O 1
ATOM 716 N N . GLY A 1 88 ? -0.986 -2.124 4.873 1.00 90.00 88 GLY A N 1
ATOM 717 C CA . GLY A 1 88 ? -0.169 -3.340 4.757 1.00 90.00 88 GLY A CA 1
ATOM 718 C C . GLY A 1 88 ? 0.832 -3.569 5.892 1.00 90.00 88 GLY A C 1
ATOM 719 O O . GLY A 1 88 ? 1.415 -4.644 5.966 1.00 90.00 88 GLY A O 1
ATOM 720 N N . HIS A 1 89 ? 1.053 -2.580 6.756 1.00 90.62 89 HIS A N 1
ATOM 721 C CA . HIS A 1 89 ? 2.119 -2.601 7.760 1.00 90.62 89 HIS A CA 1
ATOM 722 C C . HIS A 1 89 ? 1.633 -2.276 9.171 1.00 90.62 89 HIS A C 1
ATOM 724 O O . HIS A 1 89 ? 2.351 -2.545 10.129 1.00 90.62 89 HIS A O 1
ATOM 730 N N . TRP A 1 90 ? 0.449 -1.686 9.316 1.00 94.62 90 TRP A N 1
ATOM 731 C CA . TRP A 1 90 ? -0.090 -1.213 10.587 1.00 94.62 90 TRP A CA 1
ATOM 732 C C . TRP A 1 90 ? -1.346 -1.982 10.997 1.00 94.62 90 TRP A C 1
ATOM 734 O O . TRP A 1 90 ? -1.889 -2.816 10.266 1.00 94.62 90 TRP A O 1
ATOM 744 N N . THR A 1 91 ? -1.811 -1.702 12.210 1.00 95.81 91 THR A N 1
ATOM 745 C CA . THR A 1 91 ? -3.134 -2.132 12.658 1.00 95.81 91 THR A CA 1
ATOM 746 C C . THR A 1 91 ? -4.223 -1.343 11.924 1.00 95.81 91 THR A C 1
ATOM 748 O O . THR A 1 91 ? -4.001 -0.216 11.461 1.00 95.81 91 THR A O 1
ATOM 751 N N . VAL A 1 92 ? -5.431 -1.908 11.827 1.00 94.88 92 VAL A N 1
ATOM 752 C CA . VAL A 1 92 ? -6.587 -1.200 11.240 1.00 94.88 92 VAL A CA 1
ATOM 753 C C . VAL A 1 92 ? -6.868 0.090 12.013 1.00 94.88 92 VAL A C 1
ATOM 755 O O . VAL A 1 92 ? -7.136 1.133 11.415 1.00 94.88 92 VAL A O 1
ATOM 758 N N . TYR A 1 93 ? -6.765 0.032 13.343 1.00 95.19 93 TYR A N 1
ATOM 759 C CA . TYR A 1 93 ? -7.005 1.170 14.221 1.00 95.19 93 TYR A CA 1
ATOM 760 C C . TYR A 1 93 ? -6.035 2.326 13.943 1.00 95.19 93 TYR A C 1
ATOM 762 O O . TYR A 1 93 ? -6.470 3.453 13.709 1.00 95.19 93 TYR A O 1
ATOM 770 N N . GLU A 1 94 ? -4.728 2.058 13.923 1.00 95.00 94 GLU A N 1
ATOM 771 C CA . GLU A 1 94 ? -3.710 3.089 13.690 1.00 95.00 94 GLU A CA 1
ATOM 772 C C . GLU A 1 94 ? -3.779 3.645 12.272 1.00 95.00 94 GLU A C 1
ATOM 774 O O . GLU A 1 94 ? -3.684 4.860 12.090 1.00 95.00 94 GLU A O 1
ATOM 779 N N . SER A 1 95 ? -3.996 2.779 11.279 1.00 95.25 95 SER A N 1
ATOM 780 C CA . SER A 1 95 ? -4.129 3.192 9.881 1.00 95.25 95 SER A CA 1
ATOM 781 C C . SER A 1 95 ? -5.285 4.180 9.729 1.00 95.25 95 SER A C 1
ATOM 783 O O . SER A 1 95 ? -5.102 5.278 9.207 1.00 95.25 95 SER A O 1
ATOM 785 N N . ILE A 1 96 ? -6.474 3.852 10.246 1.00 93.12 96 ILE A N 1
ATOM 786 C CA . ILE A 1 96 ? -7.644 4.737 10.161 1.00 93.12 96 ILE A CA 1
ATOM 787 C C . ILE A 1 96 ? -7.441 6.001 11.001 1.00 93.12 96 ILE A C 1
ATOM 789 O O . ILE A 1 96 ? -7.867 7.070 10.579 1.00 93.12 96 ILE A O 1
ATOM 793 N N . LEU A 1 97 ? -6.787 5.941 12.160 1.00 92.00 97 LEU A N 1
ATOM 794 C CA . LEU A 1 97 ? -6.605 7.124 13.005 1.00 92.00 97 LEU A CA 1
ATOM 795 C C . LEU A 1 97 ? -5.636 8.149 12.390 1.00 92.00 97 LEU A C 1
ATOM 797 O O . LEU A 1 97 ? -5.876 9.350 12.477 1.00 92.00 97 LEU A O 1
ATOM 801 N N . ASN A 1 98 ? -4.574 7.688 11.729 1.00 91.75 98 ASN A N 1
ATOM 802 C CA . ASN A 1 98 ? -3.493 8.547 11.228 1.00 91.75 98 ASN A CA 1
ATOM 803 C C . ASN A 1 98 ? -3.654 8.982 9.763 1.00 91.75 98 ASN A C 1
ATOM 805 O O . ASN A 1 98 ? -2.797 9.674 9.212 1.00 91.75 98 ASN A O 1
ATOM 809 N N . SER A 1 99 ? -4.738 8.582 9.106 1.00 91.12 99 SER A N 1
ATOM 810 C CA . SER A 1 99 ? -4.950 8.904 7.698 1.00 91.12 99 SER A CA 1
ATOM 811 C C . SER A 1 99 ? -5.488 10.311 7.507 1.00 91.12 99 SER A C 1
ATOM 813 O O . SER A 1 99 ? -6.498 10.690 8.084 1.00 91.12 99 SER A O 1
ATOM 815 N N . GLU A 1 100 ? -4.886 11.089 6.609 1.00 88.25 100 GLU A N 1
ATOM 816 C CA . GLU A 1 100 ? -5.375 12.440 6.302 1.00 88.25 100 GLU A CA 1
ATOM 817 C C . GLU A 1 100 ? -6.852 12.434 5.870 1.00 88.25 100 GLU A C 1
ATOM 819 O O . GLU A 1 100 ? -7.638 13.294 6.272 1.00 88.25 100 GLU A O 1
ATOM 824 N N . TYR A 1 101 ? -7.249 11.431 5.081 1.00 86.25 101 TYR A N 1
ATOM 825 C CA . TYR A 1 101 ? -8.626 11.278 4.622 1.00 86.25 101 TYR A CA 1
ATOM 826 C C . TYR A 1 101 ? -9.613 11.169 5.792 1.00 86.25 101 TYR A C 1
ATOM 828 O O . TYR A 1 101 ? -10.623 11.865 5.813 1.00 86.25 101 TYR A O 1
ATOM 836 N N . THR A 1 102 ? -9.305 10.358 6.799 1.00 85.06 102 THR A N 1
ATOM 837 C CA . THR A 1 102 ? -10.180 10.131 7.954 1.00 85.06 102 THR A CA 1
ATOM 838 C C . THR A 1 102 ? -10.091 11.284 8.951 1.00 85.06 102 THR A C 1
ATOM 840 O O . THR A 1 102 ? -11.128 11.725 9.428 1.00 85.06 102 THR A O 1
ATOM 843 N N . ILE A 1 103 ? -8.906 11.855 9.192 1.00 85.25 103 ILE A N 1
ATOM 844 C CA . ILE A 1 103 ? -8.707 13.026 10.066 1.00 85.25 103 ILE A CA 1
ATOM 845 C C . ILE A 1 103 ? -9.516 14.231 9.566 1.00 85.25 103 ILE A C 1
ATOM 847 O O . ILE A 1 103 ? -10.084 14.988 10.354 1.00 85.25 103 ILE A O 1
ATOM 851 N N . THR A 1 104 ? -9.561 14.438 8.248 1.00 82.25 104 THR A N 1
ATOM 852 C CA . THR A 1 104 ? -10.267 15.582 7.652 1.00 82.25 104 THR A CA 1
ATOM 853 C C . THR A 1 104 ? -11.762 15.341 7.487 1.00 82.25 104 THR A C 1
ATOM 855 O O . THR A 1 104 ? -12.538 16.296 7.548 1.00 82.25 104 THR A O 1
ATOM 858 N N . LYS A 1 105 ? -12.177 14.092 7.243 1.00 72.62 105 LYS A N 1
ATOM 859 C CA . LYS A 1 105 ? -13.571 13.757 6.933 1.00 72.62 105 LYS A CA 1
ATOM 860 C C . LYS A 1 105 ? -14.357 13.258 8.125 1.00 72.62 105 LYS A C 1
ATOM 862 O O . LYS A 1 105 ? -15.509 13.666 8.264 1.00 72.62 105 LYS A O 1
ATOM 867 N N . MET A 1 106 ? -13.779 12.398 8.963 1.00 75.06 106 MET A N 1
ATOM 868 C CA . MET A 1 106 ? -14.506 11.864 10.102 1.00 75.06 106 MET A CA 1
ATOM 869 C C . MET A 1 106 ? -14.929 13.005 11.016 1.00 75.06 106 MET A C 1
ATOM 871 O O . MET A 1 106 ? -14.187 13.958 11.250 1.00 75.06 106 MET A O 1
ATOM 875 N N . LYS A 1 107 ? -16.172 12.926 11.497 1.00 63.50 107 LYS A N 1
ATOM 876 C CA . LYS A 1 107 ? -16.722 13.905 12.433 1.00 63.50 107 LYS A CA 1
ATOM 877 C C . LYS A 1 107 ? -15.721 14.068 13.581 1.00 63.50 107 LYS A C 1
ATOM 879 O O . LYS A 1 107 ? -15.570 13.133 14.358 1.00 63.50 107 LYS A O 1
ATOM 884 N N . LEU A 1 108 ? -15.132 15.259 13.705 1.00 53.34 108 LEU A N 1
ATOM 885 C CA . LEU A 1 108 ? -14.323 15.736 14.835 1.00 53.34 108 LEU A CA 1
ATOM 886 C C . LEU A 1 108 ? -12.816 15.452 14.718 1.00 53.34 108 LEU A C 1
ATOM 888 O O . LEU A 1 108 ? -12.341 14.416 15.168 1.00 53.34 108 LEU A O 1
ATOM 892 N N . LYS A 1 109 ? -12.043 16.480 14.346 1.00 57.16 109 LYS A N 1
ATOM 893 C CA . LYS A 1 109 ? -10.629 16.626 14.754 1.00 57.16 109 LYS A CA 1
ATOM 894 C C . LYS A 1 109 ? -10.405 16.388 16.266 1.00 57.16 109 LYS A C 1
ATOM 896 O O . LYS A 1 109 ? -9.278 16.154 16.674 1.00 57.16 109 LYS A O 1
ATOM 901 N N . GLU A 1 110 ? -11.466 16.462 17.078 1.00 64.69 110 GLU A N 1
ATOM 902 C CA . GLU A 1 110 ? -11.435 16.381 18.545 1.00 64.69 110 GLU A CA 1
ATOM 903 C C . GLU A 1 110 ? -11.830 15.005 19.122 1.00 64.69 110 GLU A C 1
ATOM 905 O O . GLU A 1 110 ? -11.250 14.595 20.117 1.00 64.69 110 GLU A O 1
ATOM 910 N N . ASN A 1 111 ? -12.745 14.249 18.496 1.00 80.00 111 ASN A N 1
ATOM 911 C CA . ASN A 1 111 ? -13.238 12.953 19.016 1.00 80.00 111 ASN A CA 1
ATOM 912 C C . ASN A 1 111 ? -13.108 11.819 17.985 1.00 80.00 111 ASN A C 1
ATOM 914 O O . ASN A 1 111 ? -13.920 10.890 17.950 1.00 80.00 111 ASN A O 1
ATOM 918 N N . GLN A 1 112 ? -12.102 11.902 17.113 1.00 82.62 112 GLN A N 1
ATOM 919 C CA . GLN A 1 112 ? -11.848 10.899 16.079 1.00 82.62 112 GLN A CA 1
ATOM 920 C C . GLN A 1 112 ? -11.695 9.491 16.677 1.00 82.62 112 GLN A C 1
ATOM 922 O O . GLN A 1 112 ? -12.282 8.551 16.150 1.00 82.62 112 GLN A O 1
ATOM 927 N N . GLY A 1 113 ? -10.978 9.359 17.801 1.00 86.88 113 GLY A N 1
ATOM 928 C CA . GLY A 1 113 ? -10.775 8.078 18.488 1.00 86.88 113 GLY A CA 1
ATOM 929 C C . GLY A 1 113 ? -12.083 7.453 18.979 1.00 86.88 113 GLY A C 1
ATOM 930 O O . GLY A 1 113 ? -12.390 6.317 18.634 1.00 86.88 113 GLY A O 1
ATOM 931 N N . GLU A 1 114 ? -12.919 8.215 19.689 1.00 89.00 114 GLU A N 1
ATOM 932 C CA . GLU A 1 114 ? -14.214 7.704 20.162 1.00 89.00 114 GLU A CA 1
ATOM 933 C C . GLU A 1 114 ? -15.161 7.340 19.014 1.00 89.00 114 GLU A C 1
ATOM 935 O O . GLU A 1 114 ? -15.944 6.393 19.108 1.00 89.00 114 GLU A O 1
ATOM 940 N N . ASN A 1 115 ? -15.127 8.110 17.927 1.00 89.38 115 ASN A N 1
ATOM 941 C CA . ASN A 1 115 ? -15.933 7.823 16.749 1.00 89.38 115 ASN A CA 1
ATOM 942 C C . ASN A 1 115 ? -15.441 6.587 16.006 1.00 89.38 115 ASN A C 1
ATOM 944 O O . ASN A 1 115 ? -16.272 5.816 15.531 1.00 89.38 115 ASN A O 1
ATOM 948 N N . LEU A 1 116 ? -14.126 6.376 15.946 1.00 91.75 116 LEU A N 1
ATOM 949 C CA . LEU A 1 116 ? -13.538 5.154 15.419 1.00 91.75 116 LEU A CA 1
ATOM 950 C C . LEU A 1 116 ? -13.931 3.948 16.276 1.00 91.75 116 LEU A C 1
ATOM 952 O O . LEU A 1 116 ? -14.397 2.955 15.728 1.00 91.75 116 LEU A O 1
ATOM 956 N N . ASP A 1 117 ? -13.858 4.054 17.603 1.00 92.81 117 ASP A N 1
ATOM 957 C CA . ASP A 1 117 ? -14.307 2.995 18.513 1.00 92.81 117 ASP A CA 1
ATOM 958 C C . ASP A 1 117 ? -15.786 2.648 18.300 1.00 92.81 117 ASP A C 1
ATOM 960 O O . ASP A 1 117 ? -16.155 1.474 18.242 1.00 92.81 117 ASP A O 1
ATOM 964 N N . LYS A 1 118 ? -16.653 3.659 18.156 1.00 92.44 118 LYS A N 1
ATOM 965 C CA . LYS A 1 118 ? -18.082 3.451 17.863 1.00 92.44 118 LYS A CA 1
ATOM 966 C C . LYS A 1 118 ? -18.291 2.812 16.486 1.00 92.44 118 LYS A C 1
ATOM 968 O O . LYS A 1 118 ? -19.085 1.883 16.379 1.00 92.44 118 LYS A O 1
ATOM 973 N N . LEU A 1 119 ? -17.571 3.267 15.460 1.00 92.56 119 LEU A N 1
ATOM 974 C CA . LEU A 1 119 ? -17.627 2.700 14.111 1.00 92.56 119 LEU A CA 1
ATOM 975 C C . LEU A 1 119 ? -17.203 1.223 14.115 1.00 92.56 119 LEU A C 1
ATOM 977 O O . LEU A 1 119 ? -17.939 0.380 13.612 1.00 92.56 119 LEU A O 1
ATOM 981 N N . LEU A 1 120 ? -16.067 0.895 14.735 1.00 93.94 120 LEU A N 1
ATOM 982 C CA . LEU A 1 120 ? -15.563 -0.478 14.856 1.00 93.94 120 LEU A CA 1
ATOM 983 C C . LEU A 1 120 ? -16.564 -1.384 15.577 1.00 93.94 120 LEU A C 1
ATOM 985 O O . LEU A 1 120 ? -16.857 -2.475 15.093 1.00 93.94 120 LEU A O 1
ATOM 989 N N . ARG A 1 121 ? -17.164 -0.900 16.673 1.00 94.44 121 ARG A N 1
ATOM 990 C CA . ARG A 1 121 ? -18.220 -1.627 17.394 1.00 94.44 121 ARG A CA 1
ATOM 991 C C . ARG A 1 121 ? -19.443 -1.891 16.520 1.00 94.44 121 ARG A C 1
ATOM 993 O O . ARG A 1 121 ? -19.945 -3.009 16.537 1.00 94.44 121 ARG A O 1
ATOM 1000 N N . ASN A 1 122 ? -19.897 -0.908 15.742 1.00 94.00 122 ASN A N 1
ATOM 1001 C CA . ASN A 1 122 ? -21.037 -1.088 14.837 1.00 94.00 122 ASN A CA 1
ATOM 1002 C C . ASN A 1 122 ? -20.733 -2.075 13.701 1.00 94.00 122 ASN A C 1
ATOM 1004 O O . ASN A 1 122 ? -21.627 -2.794 13.265 1.00 94.00 122 ASN A O 1
ATOM 1008 N N . MET A 1 123 ? -19.478 -2.138 13.249 1.00 94.69 123 MET A N 1
ATOM 1009 C CA . MET A 1 123 ? -19.010 -3.133 12.277 1.00 94.69 123 MET A CA 1
ATOM 1010 C C . MET A 1 123 ? -18.832 -4.533 12.893 1.00 94.69 123 MET A C 1
ATOM 1012 O O . MET A 1 123 ? -18.618 -5.495 12.167 1.00 94.69 123 MET A O 1
ATOM 1016 N N . GLY A 1 124 ? -18.914 -4.673 14.221 1.00 93.94 124 GLY A N 1
ATOM 1017 C CA . GLY A 1 124 ? -18.665 -5.938 14.917 1.00 93.94 124 GLY A CA 1
ATOM 1018 C C . GLY A 1 124 ? -17.180 -6.272 15.099 1.00 93.94 124 GLY A C 1
ATOM 1019 O O . GLY A 1 124 ? -16.851 -7.394 15.476 1.00 93.94 124 GLY A O 1
ATOM 1020 N N . ILE A 1 125 ? -16.276 -5.314 14.873 1.00 95.06 125 ILE A N 1
ATOM 1021 C CA . ILE A 1 125 ? -14.838 -5.479 15.105 1.00 95.06 125 ILE A CA 1
ATOM 1022 C C . ILE A 1 125 ? -14.531 -5.094 16.552 1.00 95.06 125 ILE A C 1
ATOM 1024 O O . ILE A 1 125 ? -14.741 -3.955 16.976 1.00 95.06 125 ILE A O 1
ATOM 1028 N N . SER A 1 126 ? -14.017 -6.045 17.333 1.00 93.44 126 SER A N 1
ATOM 1029 C CA . SER A 1 126 ? -13.613 -5.767 18.714 1.00 93.44 126 SER A CA 1
ATOM 1030 C C . SER A 1 126 ? -12.392 -4.839 18.769 1.00 93.44 126 SER A C 1
ATOM 1032 O O . SER A 1 126 ? -11.540 -4.858 17.883 1.00 93.44 126 SER A O 1
ATOM 1034 N N . HIS A 1 127 ? -12.251 -4.077 19.859 1.00 91.62 127 HIS A N 1
ATOM 1035 C CA . HIS A 1 127 ? -11.082 -3.205 20.071 1.00 91.62 127 HIS A CA 1
ATOM 1036 C C . HIS A 1 127 ? -9.751 -3.961 20.092 1.00 91.62 127 HIS A C 1
ATOM 1038 O O . HIS A 1 127 ? -8.704 -3.420 19.756 1.00 91.62 127 HIS A O 1
ATOM 1044 N N . LYS A 1 128 ? -9.782 -5.226 20.522 1.00 93.69 128 LYS A N 1
ATOM 1045 C CA . LYS A 1 128 ? -8.600 -6.083 20.503 1.00 93.69 128 LYS A CA 1
ATOM 1046 C C . LYS A 1 128 ? -8.206 -6.408 19.060 1.00 93.69 128 LYS A C 1
ATOM 1048 O O . LYS A 1 128 ? -7.058 -6.195 18.700 1.00 93.69 128 LYS A O 1
ATOM 1053 N N . MET A 1 129 ? -9.170 -6.840 18.244 1.00 92.94 129 MET A N 1
ATOM 1054 C CA . MET A 1 129 ? -8.947 -7.173 16.831 1.00 92.94 129 MET A CA 1
ATOM 1055 C C . MET A 1 129 ? -8.511 -5.957 16.010 1.00 92.94 129 MET A C 1
ATOM 1057 O O . MET A 1 129 ? -7.657 -6.081 15.144 1.00 92.94 129 MET A O 1
ATOM 1061 N N . SER A 1 130 ? -9.053 -4.763 16.276 1.00 93.62 130 SER A N 1
ATOM 1062 C CA . SER A 1 130 ? -8.654 -3.553 15.539 1.00 93.62 130 SER A CA 1
ATOM 1063 C C . SER A 1 130 ? -7.195 -3.148 15.780 1.00 93.62 130 SER A C 1
ATOM 1065 O O . SER A 1 130 ? -6.624 -2.432 14.956 1.00 93.62 130 SER A O 1
ATOM 1067 N N . LYS A 1 131 ? -6.604 -3.612 16.889 1.00 94.56 131 LYS A N 1
ATOM 1068 C CA . LYS A 1 131 ? -5.201 -3.424 17.276 1.00 94.56 131 LYS A CA 1
ATOM 1069 C C . LYS A 1 131 ? -4.294 -4.598 16.896 1.00 94.56 131 LYS A C 1
ATOM 1071 O O . LYS A 1 131 ? -3.125 -4.602 17.270 1.00 94.56 131 LYS A O 1
ATOM 1076 N N . GLU A 1 132 ? -4.804 -5.586 16.172 1.00 94.12 132 GLU A N 1
ATOM 1077 C CA . GLU A 1 132 ? -3.967 -6.586 15.514 1.00 94.12 132 GLU A CA 1
ATOM 1078 C C . GLU A 1 132 ? -3.497 -6.036 14.161 1.00 94.12 132 GLU A C 1
ATOM 1080 O O . GLU A 1 132 ? -4.184 -5.232 13.520 1.00 94.12 132 GLU A O 1
ATOM 1085 N N . TYR A 1 133 ? -2.292 -6.424 13.740 1.00 94.56 133 TYR A N 1
ATOM 1086 C CA . TYR A 1 133 ? -1.760 -6.029 12.437 1.00 94.56 133 TYR A CA 1
ATOM 1087 C C . TYR A 1 133 ? -2.685 -6.535 11.334 1.00 94.56 133 TYR A C 1
ATOM 1089 O O . TYR A 1 133 ? -3.011 -7.719 11.308 1.00 94.56 133 TYR A O 1
ATOM 1097 N N . PHE A 1 134 ? -3.074 -5.662 10.402 1.00 93.31 134 PHE A N 1
ATOM 1098 C CA . PHE A 1 134 ? -4.036 -6.019 9.357 1.00 93.31 134 PHE A CA 1
ATOM 1099 C C . PHE A 1 134 ? -3.630 -7.256 8.528 1.00 93.31 134 PHE A C 1
ATOM 1101 O O . PHE A 1 134 ? -4.501 -8.090 8.292 1.00 93.31 134 PHE A O 1
ATOM 1108 N N . PRO A 1 135 ? -2.349 -7.460 8.144 1.00 90.69 135 PRO A N 1
ATOM 1109 C CA . PRO A 1 135 ? -1.934 -8.683 7.444 1.00 90.69 135 PRO A CA 1
ATOM 1110 C C . PRO A 1 135 ? -2.076 -9.980 8.252 1.00 90.69 135 PRO A C 1
ATOM 1112 O O . PRO A 1 135 ? -2.083 -11.060 7.669 1.00 90.69 135 PRO A O 1
ATOM 1115 N N . ALA A 1 136 ? -2.119 -9.883 9.582 1.00 90.25 136 ALA A N 1
ATOM 1116 C CA . ALA A 1 136 ? -2.241 -11.014 10.501 1.00 90.25 136 ALA A CA 1
ATOM 1117 C C . ALA A 1 136 ? -3.650 -11.131 11.107 1.00 90.25 136 ALA A C 1
ATOM 1119 O O . ALA A 1 136 ? -3.890 -12.004 11.941 1.00 90.25 136 ALA A O 1
ATOM 1120 N N . MET A 1 137 ? -4.559 -10.235 10.722 1.00 91.81 137 MET A N 1
ATOM 1121 C CA . MET A 1 137 ? -5.932 -10.210 11.201 1.00 91.81 137 MET A CA 1
ATOM 1122 C C . MET A 1 137 ? -6.695 -11.436 10.684 1.00 91.81 137 MET A C 1
ATOM 1124 O O . MET A 1 137 ? -6.339 -12.029 9.665 1.00 91.81 137 MET A O 1
ATOM 1128 N N . ASP A 1 138 ? -7.777 -11.806 11.372 1.00 92.56 138 ASP A N 1
ATOM 1129 C CA . ASP A 1 138 ? -8.682 -12.844 10.886 1.00 92.56 138 ASP A CA 1
ATOM 1130 C C . ASP A 1 138 ? -9.125 -12.576 9.434 1.00 92.56 138 ASP A C 1
ATOM 1132 O O . ASP A 1 138 ? -9.588 -11.485 9.084 1.00 92.56 138 ASP A O 1
ATOM 1136 N N . VAL A 1 139 ? -8.976 -13.597 8.589 1.00 91.06 139 VAL A N 1
ATOM 1137 C CA . VAL A 1 139 ? -9.144 -13.490 7.136 1.00 91.06 139 VAL A CA 1
ATOM 1138 C C . VAL A 1 139 ? -10.588 -13.157 6.759 1.00 91.06 139 VAL A C 1
ATOM 1140 O O . VAL A 1 139 ? -10.818 -12.452 5.773 1.00 91.06 139 VAL A O 1
ATOM 1143 N N . GLU A 1 140 ? -11.575 -13.645 7.513 1.00 92.19 140 GLU A N 1
ATOM 1144 C CA . GLU A 1 140 ? -12.982 -13.350 7.249 1.00 92.19 140 GLU A CA 1
ATOM 1145 C C . GLU A 1 140 ? -13.278 -11.878 7.548 1.00 92.19 140 GLU A C 1
ATOM 1147 O O . GLU A 1 140 ? -13.852 -11.175 6.710 1.00 92.19 140 GLU A O 1
ATOM 1152 N N . VAL A 1 141 ? -12.803 -11.385 8.695 1.00 92.81 141 VAL A N 1
ATOM 1153 C CA . VAL A 1 141 ? -12.953 -9.977 9.085 1.00 92.81 141 VAL A CA 1
ATOM 1154 C C . VAL A 1 141 ? -12.235 -9.058 8.098 1.00 92.81 141 VAL A C 1
ATOM 1156 O O . VAL A 1 141 ? -12.824 -8.087 7.618 1.00 92.81 141 VAL A O 1
ATOM 1159 N N . ALA A 1 142 ? -10.993 -9.379 7.736 1.00 92.62 142 ALA A N 1
ATOM 1160 C CA . ALA A 1 142 ? -10.209 -8.566 6.818 1.00 92.62 142 ALA A CA 1
ATOM 1161 C C . ALA A 1 142 ? -10.830 -8.496 5.417 1.00 92.62 142 ALA A C 1
ATOM 1163 O O . ALA A 1 142 ? -10.852 -7.427 4.809 1.00 92.62 142 ALA A O 1
ATOM 1164 N N . ASN A 1 143 ? -11.377 -9.604 4.906 1.00 91.94 143 ASN A N 1
ATOM 1165 C CA . ASN A 1 143 ? -12.043 -9.625 3.600 1.00 91.94 143 ASN A CA 1
ATOM 1166 C C . ASN A 1 143 ? -13.356 -8.836 3.580 1.00 91.94 143 ASN A C 1
ATOM 1168 O O . ASN A 1 143 ? -13.730 -8.319 2.529 1.00 91.94 143 ASN A O 1
ATOM 1172 N N . ARG A 1 144 ? -14.047 -8.733 4.719 1.00 94.19 144 ARG A N 1
ATOM 1173 C CA . ARG A 1 144 ? -15.309 -7.990 4.847 1.00 94.19 144 ARG A CA 1
ATOM 1174 C C . ARG A 1 144 ? -15.115 -6.533 5.260 1.00 94.19 144 ARG A C 1
ATOM 1176 O O . ARG A 1 144 ? -16.084 -5.779 5.270 1.00 94.19 144 ARG A O 1
ATOM 1183 N N . LEU A 1 145 ? -13.890 -6.109 5.581 1.00 94.44 145 LEU A N 1
ATOM 1184 C CA . LEU A 1 145 ? -13.611 -4.773 6.115 1.00 94.44 145 LEU A CA 1
ATOM 1185 C C . LEU A 1 145 ? -14.154 -3.655 5.217 1.00 94.44 145 LEU A C 1
ATOM 1187 O O . LEU A 1 145 ? -14.843 -2.761 5.702 1.00 94.44 145 LEU A O 1
ATOM 1191 N N . ALA A 1 146 ? -13.915 -3.729 3.909 1.00 93.69 146 ALA A N 1
ATOM 1192 C CA . ALA A 1 146 ? -14.431 -2.742 2.964 1.00 93.69 146 ALA A CA 1
ATOM 1193 C C . ALA A 1 146 ? -15.967 -2.676 2.939 1.00 93.69 146 ALA A C 1
ATOM 1195 O O . ALA A 1 146 ? -16.537 -1.586 2.898 1.00 93.69 146 ALA A O 1
ATOM 1196 N N . GLU A 1 147 ? -16.646 -3.824 2.987 1.00 94.69 147 GLU A N 1
ATOM 1197 C CA . GLU A 1 147 ? -18.112 -3.894 3.025 1.00 94.69 147 GLU A CA 1
ATOM 1198 C C . GLU A 1 147 ? -18.662 -3.280 4.314 1.00 94.69 147 GLU A C 1
ATOM 1200 O O . GLU A 1 147 ? -19.606 -2.493 4.272 1.00 94.69 147 GLU A O 1
ATOM 1205 N N . MET A 1 148 ? -18.030 -3.590 5.449 1.00 95.25 148 MET A N 1
ATOM 1206 C CA . MET A 1 148 ? -18.396 -3.046 6.756 1.00 95.25 148 MET A CA 1
ATOM 1207 C C . MET A 1 148 ? -18.194 -1.527 6.826 1.00 95.25 148 MET A C 1
ATOM 1209 O O . MET A 1 148 ? -19.033 -0.813 7.375 1.00 95.25 148 MET A O 1
ATOM 1213 N N . ILE A 1 149 ? -17.121 -1.002 6.224 1.00 93.69 149 ILE A N 1
ATOM 1214 C CA . ILE A 1 149 ? -16.925 0.449 6.145 1.00 93.69 149 ILE A CA 1
ATOM 1215 C C . ILE A 1 149 ? -17.961 1.081 5.210 1.00 93.69 149 ILE A C 1
ATOM 1217 O O . ILE A 1 149 ? -18.491 2.137 5.531 1.00 93.69 149 ILE A O 1
ATOM 1221 N N . ASN A 1 150 ? -18.309 0.451 4.088 1.00 94.25 150 ASN A N 1
ATOM 1222 C CA . ASN A 1 150 ? -19.338 0.986 3.194 1.00 94.25 150 ASN A CA 1
ATOM 1223 C C . ASN A 1 150 ? -20.730 1.040 3.849 1.00 94.25 150 ASN A C 1
ATOM 1225 O O . ASN A 1 150 ? -21.509 1.942 3.542 1.00 94.25 150 ASN A O 1
ATOM 1229 N N . SER A 1 151 ? -21.054 0.107 4.749 1.00 94.69 151 SER A N 1
ATOM 1230 C CA . SER A 1 151 ? -22.344 0.099 5.448 1.00 94.69 151 SER A CA 1
ATOM 1231 C C . SER A 1 151 ? -22.400 1.095 6.612 1.00 94.69 151 SER A C 1
ATOM 1233 O O . SER A 1 151 ? -23.379 1.832 6.750 1.00 94.69 151 SER A O 1
ATOM 1235 N N . GLU A 1 152 ? -21.357 1.153 7.444 1.00 94.06 152 GLU A N 1
ATOM 1236 C CA . GLU A 1 152 ? -21.363 1.940 8.685 1.00 94.06 152 GLU A CA 1
ATOM 1237 C C . GLU A 1 152 ? -20.613 3.278 8.580 1.00 94.06 152 GLU A C 1
ATOM 1239 O O . GLU A 1 152 ? -20.973 4.254 9.248 1.00 94.06 152 GLU A O 1
ATOM 1244 N N . GLY A 1 153 ? -19.610 3.366 7.709 1.00 90.69 153 GLY A N 1
ATOM 1245 C CA . GLY A 1 153 ? -18.747 4.530 7.499 1.00 90.69 153 GLY A CA 1
ATOM 1246 C C . GLY A 1 153 ? -19.466 5.832 7.122 1.00 90.69 153 GLY A C 1
ATOM 1247 O O . GLY A 1 153 ? -19.117 6.874 7.696 1.00 90.69 153 GLY A O 1
ATOM 1248 N N . PRO A 1 154 ? -20.519 5.833 6.275 1.00 91.31 154 PRO A N 1
ATOM 1249 C CA . PRO A 1 154 ? -21.231 7.061 5.906 1.00 91.31 154 PRO A CA 1
ATOM 1250 C C . PRO A 1 154 ? -21.821 7.830 7.102 1.00 91.31 154 PRO A C 1
ATOM 1252 O O . PRO A 1 154 ? -21.861 9.065 7.109 1.00 91.31 154 PRO A O 1
ATOM 1255 N N . LYS A 1 155 ? -22.199 7.133 8.188 1.00 90.31 155 LYS A N 1
ATOM 1256 C CA . LYS A 1 155 ? -22.675 7.759 9.444 1.00 90.31 155 LYS A CA 1
ATOM 1257 C C . LYS A 1 155 ? -21.605 8.653 10.082 1.00 90.31 155 LYS A C 1
ATOM 1259 O O . LYS A 1 155 ? -21.930 9.618 10.788 1.00 90.31 155 LYS A O 1
ATOM 1264 N N . TYR A 1 156 ? -20.342 8.363 9.788 1.00 88.62 156 TYR A N 1
ATOM 1265 C CA . TYR A 1 156 ? -19.154 9.041 10.283 1.00 88.62 156 TYR A CA 1
ATOM 1266 C C . TYR A 1 156 ? -18.441 9.864 9.211 1.00 88.62 156 TYR A C 1
ATOM 1268 O O . TYR A 1 156 ? -17.384 10.390 9.527 1.00 88.62 156 TYR A O 1
ATOM 1276 N N . LYS A 1 157 ? -19.013 10.034 8.004 1.00 88.00 157 LYS A N 1
ATOM 1277 C CA . LYS A 1 157 ? -18.374 10.693 6.841 1.00 88.00 157 LYS A CA 1
ATOM 1278 C C . LYS A 1 157 ? -17.150 9.947 6.295 1.00 88.00 157 LYS A C 1
ATOM 1280 O O . LYS A 1 157 ? -16.300 10.534 5.627 1.00 88.00 157 LYS A O 1
ATOM 1285 N N . PHE A 1 158 ? -17.068 8.649 6.571 1.00 88.94 158 PHE A N 1
ATOM 1286 C CA . PHE A 1 158 ? -16.136 7.743 5.916 1.00 88.94 158 PHE A CA 1
ATOM 1287 C C . PHE A 1 158 ? -16.838 7.140 4.691 1.00 88.94 158 PHE A C 1
ATOM 1289 O O . PHE A 1 158 ? -17.382 6.044 4.755 1.00 88.94 158 PHE A O 1
ATOM 1296 N N . ASP A 1 159 ? -16.862 7.896 3.591 1.00 87.44 159 ASP A N 1
ATOM 1297 C CA . ASP A 1 159 ? -17.697 7.574 2.423 1.00 87.44 159 ASP A CA 1
ATOM 1298 C C . ASP A 1 159 ? -16.969 6.734 1.357 1.00 87.44 159 ASP A C 1
ATOM 1300 O O . ASP A 1 159 ? -17.604 6.026 0.584 1.00 87.44 159 ASP A O 1
ATOM 1304 N N . ILE A 1 160 ? -15.638 6.838 1.272 1.00 90.00 160 ILE A N 1
ATOM 1305 C CA . ILE A 1 160 ? -14.829 6.231 0.204 1.00 90.00 160 ILE A CA 1
ATOM 1306 C C . ILE A 1 160 ? -13.686 5.434 0.847 1.00 90.00 160 ILE A C 1
ATOM 1308 O O . ILE A 1 160 ? -12.579 5.962 0.989 1.00 90.00 160 ILE A O 1
ATOM 1312 N N . PRO A 1 161 ? -13.921 4.175 1.261 1.00 90.88 161 PRO A N 1
ATOM 1313 C CA . PRO A 1 161 ? -12.889 3.349 1.884 1.00 90.88 161 PRO A CA 1
ATOM 1314 C C . PRO A 1 161 ? -11.813 2.886 0.924 1.00 90.88 161 PRO A C 1
ATOM 1316 O O . PRO A 1 161 ? -10.683 2.707 1.361 1.00 90.88 161 PRO A O 1
ATOM 1319 N N . LEU A 1 162 ? -12.155 2.694 -0.349 1.00 94.19 162 LEU A N 1
ATOM 1320 C CA . LEU A 1 162 ? -11.272 2.079 -1.326 1.00 94.19 162 LEU A CA 1
ATOM 1321 C C . LEU A 1 162 ? -11.017 2.981 -2.533 1.00 94.19 162 LEU A C 1
ATOM 1323 O O . LEU A 1 162 ? -11.883 3.753 -2.953 1.00 94.19 162 LEU A O 1
ATOM 1327 N N . TYR A 1 163 ? -9.842 2.815 -3.123 1.00 94.88 163 TYR A N 1
ATOM 1328 C CA . TYR A 1 163 ? -9.497 3.277 -4.460 1.00 94.88 163 TYR A CA 1
ATOM 1329 C C . TYR A 1 163 ? -8.715 2.190 -5.206 1.00 94.88 163 TYR A C 1
ATOM 1331 O O . TYR A 1 163 ? -8.332 1.163 -4.643 1.00 94.88 163 TYR A O 1
ATOM 1339 N N . ASP A 1 164 ? -8.526 2.392 -6.502 1.00 96.25 164 ASP A N 1
ATOM 1340 C CA . ASP A 1 164 ? -7.780 1.475 -7.354 1.00 96.25 164 ASP A CA 1
ATOM 1341 C C . ASP A 1 164 ? -6.280 1.628 -7.079 1.00 96.25 164 ASP A C 1
ATOM 1343 O O . ASP A 1 164 ? -5.767 2.730 -7.189 1.00 96.25 164 ASP A O 1
ATOM 1347 N N . GLY A 1 165 ? -5.567 0.565 -6.706 1.00 95.75 165 GLY A N 1
ATOM 1348 C CA . GLY A 1 165 ? -4.124 0.611 -6.450 1.00 95.75 165 GLY A CA 1
ATOM 1349 C C . GLY A 1 165 ? -3.368 -0.588 -7.017 1.00 95.75 165 GLY A C 1
ATOM 1350 O O . GLY A 1 165 ? -3.921 -1.447 -7.696 1.00 95.75 165 GLY A O 1
ATOM 1351 N N . TRP A 1 166 ? -2.077 -0.686 -6.741 1.00 96.56 166 TRP A N 1
ATOM 1352 C CA . TRP A 1 166 ? -1.269 -1.802 -7.233 1.00 96.56 166 TRP A CA 1
ATOM 1353 C C . TRP A 1 166 ? -0.333 -2.295 -6.153 1.00 96.56 166 TRP A C 1
ATOM 1355 O O . TRP A 1 166 ? 0.111 -1.530 -5.295 1.00 96.56 166 TRP A O 1
ATOM 1365 N N . ALA A 1 167 ? -0.024 -3.579 -6.232 1.00 95.06 167 ALA A N 1
ATOM 1366 C CA . ALA A 1 167 ? 0.954 -4.226 -5.389 1.00 95.06 167 ALA A CA 1
ATOM 1367 C C . ALA A 1 167 ? 1.989 -4.945 -6.241 1.00 95.06 167 ALA A C 1
ATOM 1369 O O . ALA A 1 167 ? 1.660 -5.499 -7.289 1.00 95.06 167 ALA A O 1
ATOM 1370 N N . LYS A 1 168 ? 3.230 -4.944 -5.767 1.00 93.94 168 LYS A N 1
ATOM 1371 C CA . LYS A 1 168 ? 4.337 -5.679 -6.361 1.00 93.94 168 LYS A CA 1
ATOM 1372 C C . LYS A 1 168 ? 4.792 -6.777 -5.413 1.00 93.94 168 LYS A C 1
ATOM 1374 O O . LYS A 1 168 ? 4.918 -6.562 -4.203 1.00 93.94 168 LYS A O 1
ATOM 1379 N N . PHE A 1 169 ? 5.042 -7.947 -5.982 1.00 92.12 169 PHE A N 1
ATOM 1380 C CA . PHE A 1 169 ? 5.613 -9.077 -5.271 1.00 92.12 169 PHE A CA 1
ATOM 1381 C C . PHE A 1 169 ? 7.139 -9.082 -5.354 1.00 92.12 169 PHE A C 1
ATOM 1383 O O . PHE A 1 169 ? 7.753 -8.564 -6.291 1.00 92.12 169 PHE A O 1
ATOM 1390 N N . TYR A 1 170 ? 7.749 -9.676 -4.333 1.00 90.06 170 TYR A N 1
ATOM 1391 C CA . TYR A 1 170 ? 9.196 -9.818 -4.196 1.00 90.06 170 TYR A CA 1
ATOM 1392 C C . TYR A 1 170 ? 9.564 -11.258 -3.800 1.00 90.06 170 TYR A C 1
ATOM 1394 O O . TYR A 1 170 ? 10.556 -11.494 -3.107 1.00 90.06 170 TYR A O 1
ATOM 1402 N N . GLY A 1 171 ? 8.759 -12.225 -4.246 1.00 88.50 171 GLY A N 1
ATOM 1403 C CA . GLY A 1 171 ? 8.822 -13.611 -3.803 1.00 88.50 171 GLY A CA 1
ATOM 1404 C C . GLY A 1 171 ? 8.294 -13.811 -2.381 1.00 88.50 171 GLY A C 1
ATOM 1405 O O . GLY A 1 171 ? 7.608 -12.954 -1.833 1.00 88.50 171 GLY A O 1
ATOM 1406 N N . TYR A 1 172 ? 8.656 -14.932 -1.752 1.00 85.69 172 TYR A N 1
ATOM 1407 C CA . TYR A 1 172 ? 8.244 -15.242 -0.369 1.00 85.69 172 TYR A CA 1
ATOM 1408 C C . TYR A 1 172 ? 9.078 -14.545 0.709 1.00 85.69 172 TYR A C 1
ATOM 1410 O O . TYR A 1 172 ? 8.704 -14.546 1.878 1.00 85.69 172 TYR A O 1
ATOM 1418 N N . LYS A 1 173 ? 10.239 -13.995 0.334 1.00 79.88 173 LYS A N 1
ATOM 1419 C CA . LYS A 1 173 ? 11.194 -13.411 1.288 1.00 79.88 173 LYS A CA 1
ATOM 1420 C C . LYS A 1 173 ? 10.715 -12.086 1.867 1.00 79.88 173 LYS A C 1
ATOM 1422 O O . LYS A 1 173 ? 11.111 -11.729 2.970 1.00 79.88 173 LYS A O 1
ATOM 1427 N N . LEU A 1 174 ? 9.920 -11.348 1.102 1.00 81.44 174 LEU A N 1
ATOM 1428 C CA . LEU A 1 174 ? 9.463 -10.015 1.456 1.00 81.44 174 LEU A CA 1
ATOM 1429 C C . LEU A 1 174 ? 7.940 -9.952 1.345 1.00 81.44 174 LEU A C 1
ATOM 1431 O O . LEU A 1 174 ? 7.365 -10.604 0.470 1.00 81.44 174 LEU A O 1
ATOM 1435 N N . PRO A 1 175 ? 7.280 -9.170 2.213 1.00 80.19 175 PRO A N 1
ATOM 1436 C CA . PRO A 1 175 ? 5.846 -8.975 2.119 1.00 80.19 175 PRO A CA 1
ATOM 1437 C C . PRO A 1 175 ? 5.486 -8.287 0.801 1.00 80.19 175 PRO A C 1
ATOM 1439 O O . PRO A 1 175 ? 6.267 -7.521 0.231 1.00 80.19 175 PRO A O 1
ATOM 1442 N N . THR A 1 176 ? 4.262 -8.532 0.346 1.00 85.44 176 THR A N 1
ATOM 1443 C CA . THR A 1 176 ? 3.657 -7.785 -0.753 1.00 85.44 176 THR A CA 1
ATOM 1444 C C . THR A 1 176 ? 3.703 -6.292 -0.455 1.00 85.44 176 THR A C 1
ATOM 1446 O O . THR A 1 176 ? 3.240 -5.851 0.598 1.00 85.44 176 THR A O 1
ATOM 1449 N N . PHE A 1 177 ? 4.219 -5.508 -1.397 1.00 88.88 177 PHE A N 1
ATOM 1450 C CA . PHE A 1 177 ? 4.409 -4.078 -1.202 1.00 88.88 177 PHE A CA 1
ATOM 1451 C C . PHE A 1 177 ? 3.461 -3.294 -2.104 1.00 88.88 177 PHE A C 1
ATOM 1453 O O . PHE A 1 177 ? 3.474 -3.465 -3.325 1.00 88.88 177 PHE A O 1
ATOM 1460 N N . SER A 1 178 ? 2.613 -2.449 -1.520 1.00 94.81 178 SER A N 1
ATOM 1461 C CA . SER A 1 178 ? 1.703 -1.612 -2.306 1.00 94.81 178 SER A CA 1
ATOM 1462 C C . SER A 1 178 ? 2.382 -0.335 -2.793 1.00 94.81 178 SER A C 1
ATOM 1464 O O . SER A 1 178 ? 3.329 0.171 -2.186 1.00 94.81 178 SER A O 1
ATOM 1466 N N . ALA A 1 179 ? 1.841 0.239 -3.865 1.00 96.19 179 ALA A N 1
ATOM 1467 C CA . ALA A 1 179 ? 2.304 1.518 -4.379 1.00 96.19 179 ALA A CA 1
ATOM 1468 C C . ALA A 1 179 ? 2.104 2.643 -3.350 1.00 96.19 179 ALA A C 1
ATOM 1470 O O . ALA A 1 179 ? 2.943 3.537 -3.252 1.00 96.19 179 ALA A O 1
ATOM 1471 N N . SER A 1 180 ? 1.030 2.600 -2.552 1.00 95.94 180 SER A N 1
ATOM 1472 C CA . SER A 1 180 ? 0.793 3.609 -1.519 1.00 95.94 180 SER A CA 1
ATOM 1473 C C . SER A 1 180 ? 1.808 3.524 -0.387 1.00 95.94 180 SER A C 1
ATOM 1475 O O . SER A 1 180 ? 2.325 4.554 0.040 1.00 95.94 180 SER A O 1
ATOM 1477 N N . ASP A 1 181 ? 2.129 2.310 0.066 1.00 94.44 181 ASP A N 1
ATOM 1478 C CA . ASP A 1 181 ? 3.104 2.088 1.139 1.00 94.44 181 ASP A CA 1
ATOM 1479 C C . ASP A 1 181 ? 4.501 2.536 0.691 1.00 94.44 181 ASP A C 1
ATOM 1481 O O . ASP A 1 181 ? 5.186 3.244 1.429 1.00 94.44 181 ASP A O 1
ATOM 1485 N N . ALA A 1 182 ? 4.870 2.239 -0.562 1.00 94.75 182 ALA A N 1
ATOM 1486 C CA . ALA A 1 182 ? 6.097 2.740 -1.177 1.00 94.75 182 ALA A CA 1
ATOM 1487 C C . ALA A 1 182 ? 6.155 4.273 -1.167 1.00 94.75 182 ALA A C 1
ATOM 1489 O O . ALA A 1 182 ? 7.149 4.857 -0.741 1.00 94.75 182 ALA A O 1
ATOM 1490 N N . VAL A 1 183 ? 5.075 4.942 -1.578 1.00 96.19 183 VAL A N 1
ATOM 1491 C CA . VAL A 1 183 ? 4.999 6.408 -1.570 1.00 96.19 183 VAL A CA 1
ATOM 1492 C C . VAL A 1 183 ? 5.159 6.970 -0.156 1.00 96.19 183 VAL A C 1
ATOM 1494 O O . VAL A 1 183 ? 5.926 7.914 0.030 1.00 96.19 183 VAL A O 1
ATOM 1497 N N . TYR A 1 184 ? 4.476 6.411 0.846 1.00 95.25 184 TYR A N 1
ATOM 1498 C CA . TYR A 1 184 ? 4.622 6.863 2.234 1.00 95.25 184 TYR A CA 1
ATOM 1499 C C . TYR A 1 184 ? 6.043 6.646 2.769 1.00 95.25 184 TYR A C 1
ATOM 1501 O O . TYR A 1 184 ? 6.580 7.535 3.436 1.00 95.25 184 TYR A O 1
ATOM 1509 N N . GLY A 1 185 ? 6.677 5.520 2.429 1.00 93.12 185 GLY A N 1
ATOM 1510 C CA . GLY A 1 185 ? 8.079 5.249 2.750 1.00 93.12 185 GLY A CA 1
ATOM 1511 C C . GLY A 1 185 ? 9.024 6.279 2.128 1.00 93.12 185 GLY A C 1
ATOM 1512 O O . GLY A 1 185 ? 9.824 6.889 2.833 1.00 93.12 185 GLY A O 1
ATOM 1513 N N . LEU A 1 186 ? 8.870 6.564 0.833 1.00 94.88 186 LEU A N 1
ATOM 1514 C CA . LEU A 1 186 ? 9.690 7.548 0.118 1.00 94.88 186 LEU A CA 1
ATOM 1515 C C . LEU A 1 186 ? 9.493 8.966 0.658 1.00 94.88 186 LEU A C 1
ATOM 1517 O O . LEU A 1 186 ? 10.463 9.686 0.873 1.00 94.88 186 LEU A O 1
ATOM 1521 N N . ILE A 1 187 ? 8.248 9.374 0.921 1.00 94.56 187 ILE A N 1
ATOM 1522 C CA . ILE A 1 187 ? 7.956 10.677 1.535 1.00 94.56 187 ILE A CA 1
ATOM 1523 C C . ILE A 1 187 ? 8.626 10.782 2.906 1.00 94.56 187 ILE A C 1
ATOM 1525 O O . ILE A 1 187 ? 9.155 11.846 3.234 1.00 94.56 187 ILE A O 1
ATOM 1529 N N . THR A 1 188 ? 8.603 9.702 3.690 1.00 92.88 188 THR A N 1
ATOM 1530 C CA . THR A 1 188 ? 9.279 9.634 4.987 1.00 92.88 188 THR A CA 1
ATOM 1531 C C . THR A 1 188 ? 10.783 9.816 4.803 1.00 92.88 188 THR A C 1
ATOM 1533 O O . THR A 1 188 ? 11.309 10.789 5.326 1.00 92.88 188 THR A O 1
ATOM 1536 N N . LEU A 1 189 ? 11.452 8.994 3.985 1.00 93.50 189 LEU A N 1
ATOM 1537 C CA . LEU A 1 189 ? 12.901 9.087 3.732 1.00 93.50 189 LEU A CA 1
ATOM 1538 C C . LEU A 1 189 ? 13.344 10.471 3.238 1.00 93.50 189 LEU A C 1
ATOM 1540 O O . LEU A 1 189 ? 14.395 10.966 3.629 1.00 93.50 189 LEU A O 1
ATOM 1544 N N . LEU A 1 190 ? 12.532 11.124 2.404 1.00 93.56 190 LEU A N 1
ATOM 1545 C CA . LEU A 1 190 ? 12.835 12.461 1.892 1.00 93.56 190 LEU A CA 1
ATOM 1546 C C . LEU A 1 190 ? 12.742 13.552 2.969 1.00 93.56 190 LEU A C 1
ATOM 1548 O O . LEU A 1 190 ? 13.455 14.552 2.890 1.00 93.56 190 LEU A O 1
ATOM 1552 N N . LYS A 1 191 ? 11.847 13.395 3.950 1.00 90.50 191 LYS A N 1
ATOM 1553 C CA . LYS A 1 191 ? 11.523 14.436 4.940 1.00 90.50 191 LYS A CA 1
ATOM 1554 C C . LYS A 1 191 ? 12.161 14.218 6.305 1.00 90.50 191 LYS A C 1
ATOM 1556 O O . LYS A 1 191 ? 12.276 15.181 7.063 1.00 90.50 191 LYS A O 1
ATOM 1561 N N . THR A 1 192 ? 12.497 12.983 6.661 1.00 88.56 192 THR A N 1
ATOM 1562 C CA . THR A 1 192 ? 13.031 12.667 7.983 1.00 88.56 192 THR A CA 1
ATOM 1563 C C . THR A 1 192 ? 14.500 13.034 8.088 1.00 88.56 192 THR A C 1
ATOM 1565 O O . THR A 1 192 ? 15.249 13.029 7.114 1.00 88.56 192 THR A O 1
ATOM 1568 N N . LYS A 1 193 ? 14.913 13.362 9.310 1.00 85.81 193 LYS A N 1
ATOM 1569 C CA . LYS A 1 193 ? 16.327 13.497 9.642 1.00 85.81 193 LYS A CA 1
ATOM 1570 C C . LYS A 1 193 ? 16.892 12.117 9.968 1.00 85.81 193 LYS A C 1
ATOM 1572 O O . LYS A 1 193 ? 16.185 11.351 10.632 1.00 85.81 193 LYS A O 1
ATOM 1577 N N . PRO A 1 194 ? 18.160 11.821 9.644 1.00 84.06 194 PRO A N 1
ATOM 1578 C CA . PRO A 1 194 ? 18.793 10.562 10.036 1.00 84.06 194 PRO A CA 1
ATOM 1579 C C . PRO A 1 194 ? 18.734 10.287 11.547 1.00 84.06 194 PRO A C 1
ATOM 1581 O O . PRO A 1 194 ? 18.620 9.144 11.973 1.00 84.06 194 PRO A O 1
ATOM 1584 N N . SER A 1 195 ? 18.719 11.332 12.381 1.00 85.00 195 SER A N 1
ATOM 1585 C CA . SER A 1 195 ? 18.567 11.190 13.834 1.00 85.00 195 SER A CA 1
ATOM 1586 C C . SER A 1 195 ? 17.241 10.549 14.255 1.00 85.00 195 SER A C 1
ATOM 1588 O O . SER A 1 195 ? 17.198 9.863 15.272 1.00 85.00 195 SER A O 1
ATOM 1590 N N . ALA A 1 196 ? 16.166 10.748 13.484 1.00 85.94 196 ALA A N 1
ATOM 1591 C CA . ALA A 1 196 ? 14.865 10.166 13.793 1.00 85.94 196 ALA A CA 1
ATOM 1592 C C . ALA A 1 196 ? 14.895 8.638 13.667 1.00 85.94 196 ALA A C 1
ATOM 1594 O O . ALA A 1 196 ? 14.260 7.952 14.459 1.00 85.94 196 ALA A O 1
ATOM 1595 N N . SER A 1 197 ? 15.664 8.079 12.724 1.00 84.62 197 SER A N 1
ATOM 1596 C CA . SER A 1 197 ? 15.756 6.620 12.603 1.00 84.62 197 SER A CA 1
ATOM 1597 C C . SER A 1 197 ? 16.412 6.000 13.841 1.00 84.62 197 SER A C 1
ATOM 1599 O O . SER A 1 197 ? 15.959 4.963 14.308 1.00 84.62 197 SER A O 1
ATOM 1601 N N . ILE A 1 198 ? 17.395 6.682 14.441 1.00 84.94 198 ILE A N 1
ATOM 1602 C CA . ILE A 1 198 ? 18.021 6.270 15.708 1.00 84.94 198 ILE A CA 1
ATOM 1603 C C . ILE A 1 198 ? 17.016 6.345 16.865 1.00 84.94 198 ILE A C 1
ATOM 1605 O O . ILE A 1 198 ? 16.928 5.410 17.655 1.00 84.94 198 ILE A O 1
ATOM 1609 N N . GLU A 1 199 ? 16.239 7.428 16.954 1.00 86.94 199 GLU A N 1
ATOM 1610 C CA . GLU A 1 199 ? 15.219 7.613 17.999 1.00 86.94 199 GLU A CA 1
ATOM 1611 C C . GLU A 1 199 ? 14.141 6.521 17.957 1.00 86.94 199 GLU A C 1
ATOM 1613 O O . GLU A 1 199 ? 13.749 5.993 18.996 1.00 86.94 199 GLU A O 1
ATOM 1618 N N . PHE A 1 200 ? 13.708 6.137 16.755 1.00 84.88 200 PHE A N 1
ATOM 1619 C CA . PHE A 1 200 ? 12.724 5.073 16.554 1.00 84.88 200 PHE A CA 1
ATOM 1620 C C . PHE A 1 200 ? 13.335 3.662 16.504 1.00 84.88 200 PHE A C 1
ATOM 1622 O O . PHE A 1 200 ? 12.596 2.697 16.320 1.00 84.88 200 PHE A O 1
ATOM 1629 N N . GLY A 1 201 ? 14.657 3.518 16.663 1.00 85.00 201 GLY A N 1
ATOM 1630 C CA . GLY A 1 201 ? 15.343 2.221 16.617 1.00 85.00 201 GLY A CA 1
ATOM 1631 C C . GLY A 1 201 ? 15.258 1.518 15.257 1.00 85.00 201 GLY A C 1
ATOM 1632 O O . GLY A 1 201 ? 15.275 0.292 15.197 1.00 85.00 201 GLY A O 1
ATOM 1633 N N . VAL A 1 202 ? 15.133 2.282 14.170 1.00 85.00 202 VAL A N 1
ATOM 1634 C CA . VAL A 1 202 ? 15.049 1.775 12.797 1.00 85.00 202 VAL A CA 1
ATOM 1635 C C . VAL A 1 202 ? 16.410 1.907 12.122 1.00 85.00 202 VAL A C 1
ATOM 1637 O O . VAL A 1 202 ? 16.937 3.010 11.950 1.00 85.00 202 VAL A O 1
ATOM 1640 N N . GLU A 1 203 ? 16.970 0.777 11.700 1.00 84.69 203 GLU A N 1
ATOM 1641 C CA . GLU A 1 203 ? 18.198 0.754 10.910 1.00 84.69 203 GLU A CA 1
ATOM 1642 C C . GLU A 1 203 ? 17.906 1.159 9.461 1.00 84.69 203 GLU A C 1
ATOM 1644 O O . GLU A 1 203 ? 17.149 0.504 8.746 1.00 84.69 203 GLU A O 1
ATOM 1649 N N . ILE A 1 204 ? 18.511 2.265 9.026 1.00 85.19 204 ILE A N 1
ATOM 1650 C CA . ILE A 1 204 ? 18.449 2.766 7.651 1.00 85.19 204 ILE A CA 1
ATOM 1651 C C . ILE A 1 204 ? 19.882 3.024 7.196 1.00 85.19 204 ILE A C 1
ATOM 1653 O O . ILE A 1 204 ? 20.652 3.697 7.885 1.00 85.19 204 ILE A O 1
ATOM 1657 N N . GLN A 1 205 ? 20.235 2.509 6.020 1.00 86.88 205 GLN A N 1
ATOM 1658 C CA . GLN A 1 205 ? 21.506 2.812 5.368 1.00 86.88 205 GLN A CA 1
ATOM 1659 C C . GLN A 1 205 ? 21.415 4.187 4.699 1.00 86.88 205 GLN A C 1
ATOM 1661 O O . GLN A 1 205 ? 21.028 4.310 3.541 1.00 86.88 205 GLN A O 1
ATOM 1666 N N . TRP A 1 206 ? 21.722 5.237 5.459 1.00 86.75 206 TRP A N 1
ATOM 1667 C CA . TRP A 1 206 ? 21.714 6.607 4.954 1.00 86.75 206 TRP A CA 1
ATOM 1668 C C . TRP A 1 206 ? 22.922 6.879 4.058 1.00 86.75 206 TRP A C 1
ATOM 1670 O O . TRP A 1 206 ? 24.066 6.643 4.453 1.00 86.75 206 TRP A O 1
ATOM 1680 N N . VAL A 1 207 ? 22.675 7.460 2.886 1.00 87.56 207 VAL A N 1
ATOM 1681 C CA . VAL A 1 207 ? 23.736 7.985 2.020 1.00 87.56 207 VAL A CA 1
ATOM 1682 C C . VAL A 1 207 ? 24.362 9.217 2.680 1.00 87.56 207 VAL A C 1
ATOM 1684 O O . VAL A 1 207 ? 23.649 10.100 3.158 1.00 87.56 207 VAL A O 1
ATOM 1687 N N . ASN A 1 208 ? 25.697 9.301 2.707 1.00 83.69 208 ASN A N 1
ATOM 1688 C CA . ASN A 1 208 ? 26.425 10.429 3.306 1.00 83.69 208 ASN A CA 1
ATOM 1689 C C . ASN A 1 208 ? 27.524 11.008 2.397 1.00 83.69 208 ASN A C 1
ATOM 1691 O O . ASN A 1 208 ? 28.528 11.545 2.865 1.00 83.69 208 ASN A O 1
ATOM 1695 N N . ASP A 1 209 ? 27.319 10.935 1.087 1.00 79.56 209 ASP A N 1
ATOM 1696 C CA . ASP A 1 209 ? 28.320 11.326 0.087 1.00 79.56 209 ASP A CA 1
ATOM 1697 C C . ASP A 1 209 ? 28.623 12.835 0.084 1.00 79.56 209 ASP A C 1
ATOM 1699 O O . ASP A 1 209 ? 29.666 13.276 -0.399 1.00 79.56 209 ASP A O 1
ATOM 1703 N N . PHE A 1 210 ? 27.737 13.654 0.662 1.00 77.44 210 PHE A N 1
ATOM 1704 C CA . PHE A 1 210 ? 27.850 15.115 0.649 1.00 77.44 210 PHE A CA 1
ATOM 1705 C C . PHE A 1 210 ? 28.331 15.721 1.981 1.00 77.44 210 PHE A C 1
ATOM 1707 O O . PHE A 1 210 ? 28.117 16.914 2.232 1.00 77.44 210 PHE A O 1
ATOM 1714 N N . ASN A 1 211 ? 29.005 14.929 2.830 1.00 68.38 211 ASN A N 1
ATOM 1715 C CA . ASN A 1 211 ? 29.599 15.354 4.112 1.00 68.38 211 ASN A CA 1
ATOM 1716 C C . ASN A 1 211 ? 28.618 16.129 5.017 1.00 68.38 211 ASN A C 1
ATOM 1718 O O . ASN A 1 211 ? 28.992 17.113 5.656 1.00 68.38 211 ASN A O 1
ATOM 1722 N N . GLY A 1 212 ? 27.335 15.756 5.001 1.00 64.38 212 GLY A N 1
ATOM 1723 C CA . GLY A 1 212 ? 26.273 16.413 5.773 1.00 64.38 212 GLY A CA 1
ATOM 1724 C C . GLY A 1 212 ? 25.940 17.863 5.382 1.00 64.38 212 GLY A C 1
ATOM 1725 O O . GLY A 1 212 ? 25.070 18.463 6.007 1.00 64.38 212 GLY A O 1
ATOM 1726 N N . ARG A 1 213 ? 26.576 18.452 4.354 1.00 69.00 213 ARG A N 1
ATOM 1727 C CA . ARG A 1 213 ? 26.306 19.848 3.942 1.00 69.00 213 ARG A CA 1
ATOM 1728 C C . ARG A 1 213 ? 24.948 20.027 3.267 1.00 69.00 213 ARG A C 1
ATOM 1730 O O . ARG A 1 213 ? 24.383 21.115 3.314 1.00 69.00 213 ARG A O 1
ATOM 1737 N N . PHE A 1 214 ? 24.433 18.967 2.652 1.00 81.56 214 PHE A N 1
ATOM 1738 C CA . PHE A 1 214 ? 23.146 18.955 1.964 1.00 81.56 214 PHE A CA 1
ATOM 1739 C C . PHE A 1 214 ? 22.331 17.747 2.429 1.00 81.56 214 PHE A C 1
ATOM 1741 O O . PHE A 1 214 ? 22.215 16.755 1.716 1.00 81.56 214 PHE A O 1
ATOM 1748 N N . GLU A 1 215 ? 21.773 17.826 3.640 1.00 84.44 215 GLU A N 1
ATOM 1749 C CA . GLU A 1 215 ? 20.947 16.759 4.236 1.00 84.44 215 GLU A CA 1
ATOM 1750 C C . GLU A 1 215 ? 19.824 16.305 3.287 1.00 84.44 215 GLU A C 1
ATOM 1752 O O . GLU A 1 215 ? 19.633 15.115 3.069 1.00 84.44 215 GLU A O 1
ATOM 1757 N N . TRP A 1 216 ? 19.156 17.245 2.613 1.00 88.62 216 TRP A N 1
ATOM 1758 C CA . TRP A 1 216 ? 18.115 16.927 1.631 1.00 88.62 216 TRP A CA 1
ATOM 1759 C C . TRP A 1 216 ? 18.630 16.117 0.427 1.00 88.62 216 TRP A C 1
ATOM 1761 O O . TRP A 1 216 ? 17.877 15.331 -0.141 1.00 88.62 216 TRP A O 1
ATOM 1771 N N . LEU A 1 217 ? 19.895 16.300 0.031 1.00 90.31 217 LEU A N 1
ATOM 1772 C CA . LEU A 1 217 ? 20.504 15.594 -1.096 1.00 90.31 217 LEU A CA 1
ATOM 1773 C C . LEU A 1 217 ? 20.901 14.172 -0.685 1.00 90.31 217 LEU A C 1
ATOM 1775 O O . LEU A 1 217 ? 20.621 13.227 -1.415 1.00 90.31 217 LEU A O 1
ATOM 1779 N N . ASN A 1 218 ? 21.451 14.010 0.522 1.00 89.8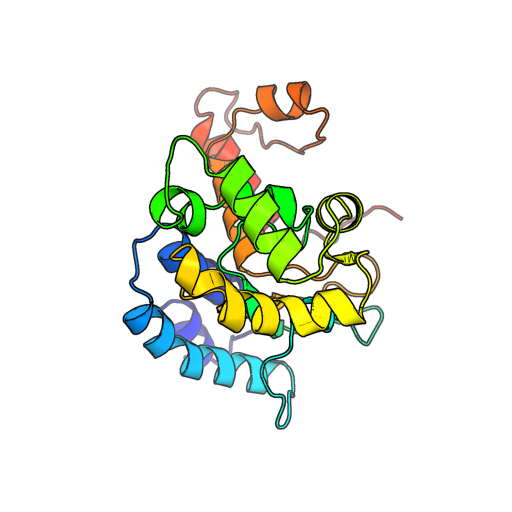8 218 ASN A N 1
ATOM 1780 C CA . ASN A 1 218 ? 21.655 12.698 1.142 1.00 89.88 218 ASN A CA 1
ATOM 1781 C C . ASN A 1 218 ? 20.329 11.914 1.227 1.00 89.88 218 ASN A C 1
ATOM 1783 O O . ASN A 1 218 ? 20.258 10.756 0.815 1.00 89.88 218 ASN A O 1
ATOM 1787 N N . ASN A 1 219 ? 19.254 12.563 1.685 1.00 92.06 219 ASN A N 1
ATOM 1788 C CA . ASN A 1 219 ? 17.919 11.966 1.754 1.00 92.06 219 ASN A CA 1
ATOM 1789 C C . ASN A 1 219 ? 17.375 11.595 0.368 1.00 92.06 219 ASN A C 1
ATOM 1791 O O . ASN A 1 219 ? 16.784 10.531 0.202 1.00 92.06 219 ASN A O 1
ATOM 1795 N N . PHE A 1 220 ? 17.588 12.452 -0.635 1.00 92.44 220 PHE A N 1
ATOM 1796 C CA . PHE A 1 220 ? 17.195 12.178 -2.016 1.00 92.44 220 PHE A CA 1
ATOM 1797 C C . PHE A 1 220 ? 17.875 10.919 -2.560 1.00 92.44 220 PHE A C 1
ATOM 1799 O O . PHE A 1 220 ? 17.190 10.043 -3.082 1.00 92.44 220 PHE A O 1
ATOM 1806 N N . HIS A 1 221 ? 19.194 10.800 -2.394 1.00 91.31 221 HIS A N 1
ATOM 1807 C CA 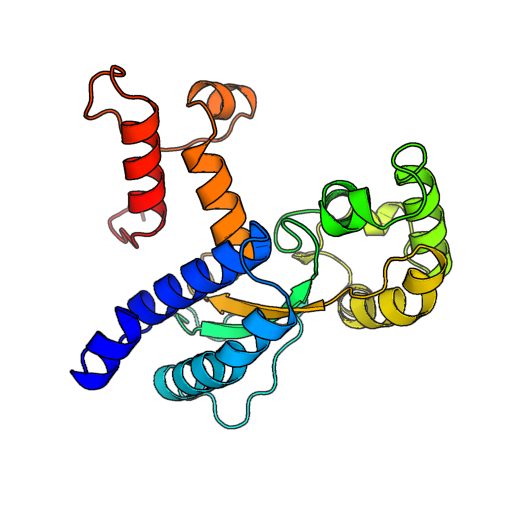. HIS A 1 221 ? 19.931 9.615 -2.830 1.00 91.31 221 HIS A CA 1
ATOM 1808 C C . HIS A 1 221 ? 19.551 8.368 -2.028 1.00 91.31 221 HIS A C 1
ATOM 1810 O O . HIS A 1 221 ? 19.382 7.311 -2.617 1.00 91.31 221 HIS A O 1
ATOM 1816 N N . THR A 1 222 ? 19.294 8.497 -0.724 1.00 92.00 222 THR A N 1
ATOM 1817 C CA . THR A 1 222 ? 18.794 7.383 0.102 1.00 92.00 222 THR A CA 1
ATOM 1818 C C . THR A 1 222 ? 17.428 6.887 -0.391 1.00 92.00 222 THR A C 1
ATOM 1820 O O . THR A 1 222 ? 17.205 5.686 -0.516 1.00 92.00 222 THR A O 1
ATOM 1823 N N . ALA A 1 223 ? 16.506 7.799 -0.714 1.00 93.06 223 ALA A N 1
ATOM 1824 C CA . ALA A 1 223 ? 15.198 7.442 -1.262 1.00 93.06 223 ALA A CA 1
ATOM 1825 C C . ALA A 1 223 ? 15.297 6.844 -2.677 1.00 93.06 223 ALA A C 1
ATOM 1827 O O . ALA A 1 223 ? 14.507 5.968 -3.025 1.00 93.06 223 ALA A O 1
ATOM 1828 N N . LEU A 1 224 ? 16.256 7.304 -3.484 1.00 92.12 224 LEU A N 1
ATOM 1829 C CA . LEU A 1 224 ? 16.529 6.756 -4.811 1.00 92.12 224 LEU A CA 1
ATOM 1830 C C . LEU A 1 224 ? 17.111 5.338 -4.726 1.00 92.12 224 LEU A C 1
ATOM 1832 O O . LEU A 1 224 ? 16.631 4.451 -5.423 1.00 92.12 224 LEU A O 1
ATOM 1836 N N . ASP A 1 225 ? 18.072 5.109 -3.833 1.00 91.00 225 ASP A N 1
ATOM 1837 C CA . ASP A 1 225 ? 18.664 3.791 -3.595 1.00 91.00 225 ASP A CA 1
ATOM 1838 C C . ASP A 1 225 ? 17.630 2.803 -3.033 1.00 91.00 225 ASP A C 1
ATOM 1840 O O . ASP A 1 225 ? 17.657 1.627 -3.376 1.00 91.00 225 ASP A O 1
ATOM 1844 N N . ALA A 1 226 ? 16.664 3.275 -2.236 1.00 89.94 226 ALA A N 1
ATOM 1845 C CA . ALA A 1 226 ? 15.560 2.451 -1.736 1.00 89.94 226 ALA A CA 1
ATOM 1846 C C . ALA A 1 226 ? 14.577 1.992 -2.834 1.00 89.94 226 ALA A C 1
ATOM 1848 O O . ALA A 1 226 ? 13.842 1.022 -2.635 1.00 89.94 226 ALA A O 1
ATOM 1849 N N . LEU A 1 227 ? 14.528 2.690 -3.976 1.00 88.38 227 LEU A N 1
ATOM 1850 C CA . LEU A 1 227 ? 13.784 2.245 -5.161 1.00 88.38 227 LEU A CA 1
ATOM 1851 C C . LEU A 1 227 ? 14.564 1.210 -5.969 1.00 88.38 227 LEU A C 1
ATOM 1853 O O . LEU A 1 227 ? 13.948 0.402 -6.670 1.00 88.38 227 LEU A O 1
ATOM 1857 N N . ASP A 1 228 ? 15.894 1.267 -5.900 1.00 82.06 228 ASP A N 1
ATOM 1858 C CA . ASP A 1 228 ? 16.756 0.353 -6.621 1.00 82.06 228 ASP A CA 1
ATOM 1859 C C . ASP A 1 228 ? 16.747 -1.020 -5.954 1.00 82.06 228 ASP A C 1
ATOM 1861 O O . ASP A 1 228 ? 16.821 -1.192 -4.735 1.00 82.06 228 ASP A O 1
ATOM 1865 N N . ARG A 1 229 ? 16.668 -2.044 -6.790 1.00 63.88 229 ARG A N 1
ATOM 1866 C CA . ARG A 1 229 ? 16.739 -3.419 -6.341 1.00 63.88 229 ARG A CA 1
ATOM 1867 C C . ARG A 1 229 ? 18.204 -3.819 -6.355 1.00 63.88 229 ARG A C 1
ATOM 1869 O O . ARG A 1 229 ? 18.600 -4.648 -7.169 1.00 63.88 229 ARG A O 1
ATOM 1876 N N . LYS A 1 230 ? 19.011 -3.290 -5.431 1.00 50.81 230 LYS A N 1
ATOM 1877 C CA . LYS A 1 230 ? 20.308 -3.913 -5.136 1.00 50.81 230 LYS A CA 1
ATOM 1878 C C . LYS A 1 230 ? 20.068 -5.253 -4.445 1.00 50.81 230 LYS A C 1
ATOM 1880 O O . LYS A 1 230 ? 20.172 -5.405 -3.235 1.00 50.81 230 LYS A O 1
ATOM 1885 N N . THR A 1 231 ? 19.719 -6.256 -5.245 1.00 46.31 231 THR A N 1
ATOM 1886 C CA . THR A 1 231 ? 20.098 -7.635 -4.977 1.00 46.31 231 THR A CA 1
ATOM 1887 C C . THR A 1 231 ? 21.608 -7.718 -5.127 1.00 46.31 231 THR A C 1
ATOM 1889 O O . THR A 1 231 ? 22.077 -8.085 -6.191 1.00 46.31 231 THR A O 1
ATOM 1892 N N . ASP A 1 232 ? 22.348 -7.371 -4.080 1.00 36.72 232 ASP A N 1
ATOM 1893 C CA . ASP A 1 232 ? 23.717 -7.842 -3.907 1.00 36.72 232 ASP A CA 1
ATOM 1894 C C . ASP A 1 232 ? 23.972 -8.104 -2.422 1.00 36.72 232 ASP A C 1
ATOM 1896 O O . ASP A 1 232 ? 24.168 -7.186 -1.633 1.00 36.72 232 ASP A O 1
ATOM 1900 N N . GLY A 1 233 ? 23.936 -9.399 -2.084 1.00 34.59 233 GLY A N 1
ATOM 1901 C CA . GLY A 1 233 ? 24.555 -10.002 -0.905 1.00 34.59 233 GLY A CA 1
ATOM 1902 C C . GLY A 1 233 ? 23.922 -9.670 0.440 1.00 34.59 233 GLY A C 1
ATOM 1903 O O . GLY A 1 233 ? 24.202 -8.625 0.991 1.00 34.59 233 GLY A O 1
ATOM 1904 N N . TYR A 1 234 ? 23.151 -10.601 1.003 1.00 26.12 234 TYR A N 1
ATOM 1905 C CA . TYR A 1 234 ? 23.568 -11.368 2.186 1.00 26.12 234 TYR A CA 1
ATOM 1906 C C . TYR A 1 234 ? 22.732 -12.658 2.219 1.00 26.12 234 TYR A C 1
ATOM 1908 O O . TYR A 1 234 ? 21.500 -12.624 2.280 1.00 26.12 234 TYR A O 1
ATOM 1916 N N . CYS A 1 235 ? 23.433 -13.782 2.050 1.00 27.67 235 CYS A N 1
ATOM 1917 C CA . CYS A 1 235 ? 22.992 -15.096 2.511 1.00 27.67 235 CYS A CA 1
ATOM 1918 C C . CYS A 1 235 ? 22.919 -15.114 4.039 1.00 27.67 235 CYS A C 1
ATOM 1920 O O . CYS A 1 235 ? 23.738 -14.397 4.659 1.00 27.67 235 CYS A O 1
#

Secondary structure (DSSP, 8-state):
-HHHHHHHTT---HHHHHHHHHHHHHHHHTTSS-HHHHHHTHHHHHHHHHHHTT-TT-PPEEGGG---SSTT---EEEEEEESSTTTTTSBHHHHHHH-HHHHHHSS-TTTHHHHHHHHHHHTT--HHHHTSBGGGS-HHHHHHHHHHHHHHGGGGT----EEEEEEE---SSS--EEHHHHHHHHHHHHHS-HHHHHHTT-------TTTTTTHHHHHHHHHHHHHS-------

Organism: Rhizophagus irregularis (strain DAOM 181602 / DAOM 197198 / MUCL 43194) (NCBI:txid747089)

InterPro domains:
  IPR003874 CDC45 [PF02724] (1-230)
  IPR003874 CDC45 [PTHR10507] (2-229)

Foldseek 3Di:
DVQVVCVVVVNHAPLSLLVVQLVLVLCVLVVVDDQVRSVVCLVVSQVVLCVRQVPPPDDAAAPLPPDAPAQQAFGKGKHWDFLFAPLVFFFQLVRLQPHPQNCVFFPDVPCSNVSVCVLCVQLVHDPVQSRDRLNPGDPVCSVCVVVSCCVRVVVGRSHDGTDIWMWTDRGPPDDIHTSRNLSVVLVCLQPDQPVVCVVVVHDAPFACPPVPPCRNVSSVVSSVVVSDPPPDDDD

Radius of gyration: 18.93 Å; chains: 1; bounding box: 52×38×48 Å

pLDDT: mean 87.92, std 11.18, range [26.12, 96.81]

Sequence (235 aa):
MTYFLASKLLLKDNDMLWLAIIGHTSLYITKRLALLDYKNNVDILDAEVKELNDLYMSNRLHRHKAVASEADDKRIIPIYEYNCVLMGHWTVYESILNSEYTITKMKLKENQGENLDKLLRNMGISHKMSKEYFPAMDVEVANRLAEMINSEGPKYKFDIPLYDGWAKFYGYKLPTFSASDAVYGLITLLKTKPSASIEFGVEIQWVNDFNGRFEWLNNFHTALDALDRKTDGYC